Protein AF-A0A5U6KV16-F1 (afdb_monomer)

Secondary structure (DSSP, 8-state):
-HHHHHHHHHHHHHHHHHHHHHHHHHHHHT----TTS-SHHHHHHHHHHHHHHHHHHHHHHHHHHHHHHHHHHHHHHHHHHHHHHHHHHHHHTTT--PPPGGGHHHHHHHHHHHHHHHHHHHHHHHHHHHHHHHHHHHHHTS------S-------TTHHHHHHHHHHHHHHHHHHHHHHHHHHHHHHHHHHHHHHHHHT---

Foldseek 3Di:
DVVVVVVVVVVVVVVVVVQVVVVVVCVVVVHDDDPPDDCPVVVVVVVVVVVVVVVVVVVVVVVVVVVVVVVVVVVVVVVVVVVQVVVQVVLVVVVHGDDDPVCNVVVVVVVVVVVVVVVVVVVVVVVVVVVCVVCVVVVVPDPPPPPPPDPPPPPCVCVVVVVVVVVVVVVVVVVVVVVVVVVVVVVVVVVVVVVVVVVVDPD

Sequence (203 aa):
LQRDESEAQSLLQEEQALTEEWQTLCATLGVQLQPQEDLAGWLTAAEEHEQQLDQLSQRHALQTQIAAHTEQVARFTAQIAQRQASLTADLAQYTLSLPAPEDEASWLNERADEAKIWQQRQTEFADLQTQIDRLAPLLETLPQTDTADSDDDVPLDNWRQAHDECVSLQSQLQTLQEQTTQEQQRAAEAIAHFDAALKNSPF

Solvent-accessible surface area (backbone atoms only — not comparable to full-atom values): 11615 Å² total; per-residue (Å²): 104,75,63,58,52,53,53,52,52,51,53,52,51,53,52,51,52,54,48,53,52,50,52,51,51,28,57,74,72,73,47,92,77,59,95,86,56,77,58,66,65,58,52,51,54,51,53,52,50,51,52,50,50,51,52,50,51,52,52,52,53,52,53,52,52,53,51,54,52,52,52,49,50,53,51,50,53,51,51,50,53,51,51,50,54,52,52,44,56,58,34,46,78,72,78,41,75,79,66,58,85,93,42,41,68,59,54,52,49,51,54,53,51,52,51,51,54,52,52,50,52,51,50,55,51,53,53,50,50,53,51,48,65,61,45,51,61,55,61,69,67,46,77,78,76,85,68,66,93,61,93,64,75,74,73,69,78,56,55,67,55,54,50,52,50,52,52,48,52,49,53,51,50,53,51,52,52,54,50,50,52,52,51,54,50,52,51,51,51,50,50,52,53,48,54,53,50,56,73,71,44,97,119

Radius of gyration: 56.53 Å; Cα contacts (8 Å, |Δi|>4): 15; chains: 1; bounding box: 125×85×130 Å

pLDDT: mean 88.16, std 12.98, range [42.09, 98.75]

Structure (mmCIF, N/CA/C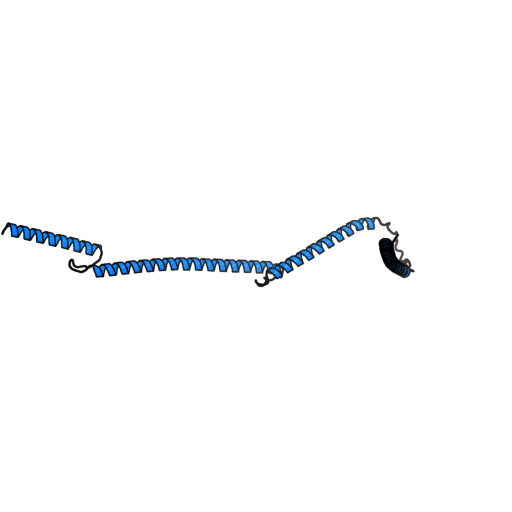/O backbone):
data_AF-A0A5U6KV16-F1
#
_entry.id   AF-A0A5U6KV16-F1
#
loop_
_atom_site.group_PDB
_atom_site.id
_atom_site.type_symbol
_atom_site.label_atom_id
_atom_site.label_alt_id
_atom_site.label_comp_id
_atom_site.label_asym_id
_atom_site.label_entity_id
_atom_site.label_seq_id
_atom_site.pdbx_PDB_ins_code
_atom_site.Cartn_x
_atom_site.Cartn_y
_atom_site.Cartn_z
_atom_site.occupancy
_atom_site.B_iso_or_equiv
_atom_site.auth_seq_id
_atom_site.auth_comp_id
_atom_site.auth_asym_id
_atom_site.auth_atom_id
_atom_site.pdbx_PDB_model_num
ATOM 1 N N . LEU A 1 1 ? -72.842 12.201 66.077 1.00 65.50 1 LEU A N 1
ATOM 2 C CA . LEU A 1 1 ? -72.480 10.870 66.612 1.00 65.50 1 LEU A CA 1
ATOM 3 C C . LEU A 1 1 ? -72.585 9.793 65.536 1.00 65.50 1 LEU A C 1
ATOM 5 O O . LEU A 1 1 ? -71.555 9.498 64.966 1.00 65.50 1 LEU A O 1
ATOM 9 N N . GLN A 1 2 ? -73.771 9.292 65.154 1.00 72.94 2 GLN A N 1
ATOM 10 C CA . GLN A 1 2 ? -73.867 8.251 64.101 1.00 72.94 2 GLN A CA 1
ATOM 11 C C . GLN A 1 2 ? -73.330 8.688 62.726 1.00 72.94 2 GLN A C 1
ATOM 13 O O . GLN A 1 2 ? -72.729 7.895 62.011 1.00 72.94 2 GLN A O 1
ATOM 18 N N . ARG A 1 3 ? -73.535 9.959 62.356 1.00 74.81 3 ARG A N 1
ATOM 19 C CA . ARG A 1 3 ? -73.007 10.522 61.107 1.00 74.81 3 ARG A CA 1
ATOM 20 C C . ARG A 1 3 ? -71.480 10.645 61.136 1.00 74.81 3 ARG A C 1
ATOM 22 O O . ARG A 1 3 ? -70.823 10.205 60.203 1.00 74.81 3 ARG A O 1
ATOM 29 N N . ASP A 1 4 ? -70.939 11.142 62.243 1.00 78.69 4 ASP A N 1
ATOM 30 C CA . ASP A 1 4 ? -69.491 11.268 62.444 1.00 78.69 4 ASP A CA 1
ATOM 31 C C . ASP A 1 4 ? -68.800 9.887 62.458 1.00 78.69 4 ASP A C 1
ATOM 33 O O . ASP A 1 4 ? -67.705 9.743 61.928 1.00 78.69 4 ASP A O 1
ATOM 37 N N . GLU A 1 5 ? -69.456 8.845 62.989 1.00 79.50 5 GLU A N 1
ATOM 38 C CA . GLU A 1 5 ? -68.974 7.454 62.913 1.00 79.50 5 GLU A CA 1
ATOM 39 C C . GLU A 1 5 ? -68.985 6.906 61.481 1.00 79.50 5 GLU A C 1
ATOM 41 O O . GLU A 1 5 ? -68.034 6.239 61.078 1.00 79.50 5 GLU A O 1
ATOM 46 N N . SER A 1 6 ? -70.028 7.196 60.696 1.00 80.12 6 SER A N 1
ATOM 47 C CA . SER A 1 6 ? -70.085 6.773 59.291 1.00 80.12 6 SER A CA 1
ATOM 48 C C . SER A 1 6 ? -69.053 7.489 58.415 1.00 80.12 6 SER A C 1
ATOM 50 O O . SER A 1 6 ? -68.451 6.867 57.545 1.00 80.12 6 SER A O 1
ATOM 52 N N . GLU A 1 7 ? -68.799 8.774 58.676 1.00 85.06 7 GLU A N 1
ATOM 53 C CA . GLU A 1 7 ? -67.777 9.556 57.974 1.00 85.06 7 GLU A CA 1
ATOM 54 C C . GLU A 1 7 ? -66.368 9.062 58.350 1.00 85.06 7 GLU A C 1
ATOM 56 O O . GLU A 1 7 ? -65.540 8.848 57.468 1.00 85.06 7 GLU A O 1
ATOM 61 N N . ALA A 1 8 ? -66.114 8.755 59.629 1.00 84.25 8 ALA A N 1
ATOM 62 C CA . ALA A 1 8 ? -64.850 8.163 60.072 1.00 84.25 8 ALA A CA 1
ATOM 63 C C . ALA A 1 8 ? -64.592 6.774 59.458 1.00 84.25 8 ALA A C 1
ATOM 65 O O . ALA A 1 8 ? -63.464 6.472 59.079 1.00 84.25 8 ALA A O 1
ATOM 66 N N . GLN A 1 9 ? -65.625 5.935 59.328 1.00 83.75 9 GLN A N 1
ATOM 67 C CA . GLN A 1 9 ? -65.508 4.628 58.670 1.00 83.75 9 GLN A CA 1
ATOM 68 C C . GLN A 1 9 ? -65.248 4.752 57.165 1.00 83.75 9 GLN A C 1
ATOM 70 O O . GLN A 1 9 ? -64.444 3.989 56.633 1.00 83.75 9 GLN A O 1
ATOM 75 N N . SER A 1 10 ? -65.887 5.715 56.495 1.00 88.00 10 SER A N 1
ATOM 76 C CA . SER A 1 10 ? -65.649 5.999 55.074 1.00 88.00 10 SER A CA 1
ATOM 77 C C . SER A 1 10 ? -64.202 6.424 54.823 1.00 88.00 10 SER A C 1
ATOM 79 O O . SER A 1 10 ? -63.552 5.885 53.933 1.00 88.00 10 SER A O 1
ATOM 81 N N . LEU A 1 11 ? -63.669 7.330 55.649 1.00 88.75 11 LEU A N 1
ATOM 82 C CA . LEU A 1 11 ? -62.282 7.795 55.539 1.00 88.75 11 LEU A CA 1
ATOM 83 C C . LEU A 1 11 ? -61.268 6.662 55.746 1.00 88.75 11 LEU A C 1
ATOM 85 O O . LEU A 1 11 ? -60.264 6.594 55.046 1.00 88.75 11 LEU A O 1
ATOM 89 N N . LEU A 1 12 ? -61.548 5.745 56.675 1.00 88.19 12 LEU A N 1
ATOM 90 C CA . LEU A 1 12 ? -60.677 4.602 56.959 1.00 88.19 12 LEU A CA 1
ATOM 91 C C . LEU A 1 12 ? -60.653 3.603 55.787 1.00 88.19 12 LEU A C 1
ATOM 93 O O . LEU A 1 12 ? -59.608 3.040 55.472 1.00 88.19 12 LEU A O 1
ATOM 97 N N . GLN A 1 13 ? -61.788 3.407 55.107 1.00 87.38 13 GLN A N 1
ATOM 98 C CA . GLN A 1 13 ? -61.861 2.579 53.897 1.00 87.38 13 GLN A CA 1
ATOM 99 C C . GLN A 1 13 ? -61.117 3.214 52.717 1.00 87.38 13 GLN A C 1
ATOM 101 O O . GLN A 1 13 ? -60.412 2.511 51.996 1.00 87.38 13 GLN A O 1
ATOM 106 N N . GLU A 1 14 ? -61.239 4.530 52.533 1.00 88.56 14 GLU A N 1
ATOM 107 C CA . GLU A 1 14 ? -60.496 5.259 51.500 1.00 88.56 14 GLU A CA 1
ATOM 108 C C . GLU A 1 14 ? -58.980 5.206 51.744 1.00 88.56 14 GLU A C 1
ATOM 110 O O . GLU A 1 14 ? -58.218 4.964 50.810 1.00 88.56 14 GLU A O 1
ATOM 115 N N . GLU A 1 15 ? -58.528 5.348 52.993 1.00 87.69 15 GLU A N 1
ATOM 116 C CA . GLU A 1 15 ? -57.109 5.222 53.351 1.00 87.69 15 GLU A CA 1
ATOM 117 C C . GLU A 1 15 ? -56.559 3.821 53.033 1.00 87.69 15 GLU A C 1
ATOM 119 O O . GLU A 1 15 ? -55.466 3.684 52.473 1.00 87.69 15 GLU A O 1
ATOM 124 N N . GLN A 1 16 ? -57.324 2.772 53.348 1.00 85.25 16 GLN A N 1
ATOM 125 C CA . GLN A 1 16 ? -56.947 1.391 53.038 1.00 85.25 16 GLN A CA 1
ATOM 126 C C . GLN A 1 16 ? -56.858 1.157 51.528 1.00 85.25 16 GLN A C 1
ATOM 128 O O . GLN A 1 16 ? -55.851 0.624 51.065 1.00 85.25 16 GLN A O 1
ATOM 133 N N . ALA A 1 17 ? -57.848 1.620 50.760 1.00 90.25 17 ALA A N 1
ATOM 134 C CA . ALA A 1 17 ? -57.849 1.499 49.304 1.00 90.25 17 ALA A CA 1
ATOM 135 C C . ALA A 1 17 ? -56.638 2.206 48.669 1.00 90.25 17 ALA A C 1
ATOM 137 O O . ALA A 1 17 ? -55.932 1.614 47.855 1.00 90.25 17 ALA A O 1
ATOM 138 N N . LEU A 1 18 ? -56.332 3.434 49.101 1.00 89.31 18 LEU A N 1
ATOM 139 C CA . LEU A 1 18 ? -55.166 4.183 48.616 1.00 89.31 18 LEU A CA 1
ATOM 140 C C . LEU A 1 18 ? -53.838 3.502 48.981 1.00 89.31 18 LEU A C 1
ATOM 142 O O . LEU A 1 18 ? -52.888 3.522 48.199 1.00 89.31 18 LEU A O 1
ATOM 146 N N . THR A 1 19 ? -53.766 2.870 50.154 1.00 86.31 19 THR A N 1
ATOM 147 C CA . THR A 1 19 ? -52.574 2.126 50.584 1.00 86.31 19 THR A CA 1
ATOM 148 C C . THR A 1 19 ? -52.376 0.855 49.753 1.00 86.31 19 THR A C 1
ATOM 150 O O . THR A 1 19 ? -51.247 0.543 49.371 1.00 86.31 19 THR A O 1
ATOM 153 N N . GLU A 1 20 ? -53.454 0.131 49.441 1.00 87.44 20 GLU A N 1
ATOM 154 C CA . GLU A 1 20 ? -53.423 -1.047 48.565 1.00 87.44 20 GLU A CA 1
ATOM 155 C C . GLU A 1 20 ? -53.015 -0.671 47.134 1.00 87.44 20 GLU A C 1
ATOM 157 O O . GLU A 1 20 ? -52.151 -1.325 46.542 1.00 87.44 20 GLU A O 1
ATOM 162 N N . GLU A 1 21 ? -53.561 0.420 46.592 1.00 89.00 21 GLU A N 1
ATOM 163 C CA . GLU A 1 21 ? -53.172 0.949 45.281 1.00 89.00 21 GLU A CA 1
ATOM 164 C C . GLU A 1 21 ? -51.683 1.316 45.244 1.00 89.00 21 GLU A C 1
ATOM 166 O O . GLU A 1 21 ? -50.971 0.902 44.325 1.00 89.00 21 GLU A O 1
ATOM 171 N N . TRP A 1 22 ? -51.178 2.005 46.274 1.00 87.62 22 TRP A N 1
ATOM 172 C CA . TRP A 1 22 ? -49.757 2.343 46.401 1.00 87.62 22 TRP A CA 1
ATOM 173 C C . TRP A 1 22 ? -48.861 1.101 46.460 1.00 87.62 22 TRP A C 1
ATOM 175 O O . TRP A 1 22 ? -47.884 1.007 45.717 1.00 87.62 22 TRP A O 1
ATOM 185 N N . GLN A 1 23 ? -49.209 0.109 47.287 1.00 86.94 23 GLN A N 1
ATOM 186 C CA . GLN A 1 23 ? -48.454 -1.146 47.379 1.00 86.94 23 GLN A CA 1
ATOM 187 C C . GLN A 1 23 ? -48.426 -1.898 46.048 1.00 86.94 23 GLN A C 1
ATOM 189 O O . GLN A 1 23 ? -47.391 -2.449 45.667 1.00 86.94 23 GLN A O 1
ATOM 194 N N . THR A 1 24 ? -49.542 -1.889 45.319 1.00 90.62 24 THR A N 1
ATOM 195 C CA . THR A 1 24 ? -49.630 -2.496 43.989 1.00 90.62 24 THR A CA 1
ATOM 196 C C . THR A 1 24 ? -48.687 -1.786 43.018 1.00 90.62 24 THR A C 1
ATOM 198 O O . THR A 1 24 ? -47.941 -2.437 42.288 1.00 90.62 24 THR A O 1
ATOM 201 N N . LEU A 1 25 ? -48.646 -0.453 43.056 1.00 87.56 25 LEU A N 1
ATOM 202 C CA . LEU A 1 25 ? -47.774 0.367 42.216 1.00 87.56 25 LEU A CA 1
ATOM 203 C C . LEU A 1 25 ? -46.287 0.126 42.536 1.00 87.56 25 LEU A C 1
ATOM 205 O O . LEU A 1 25 ? -45.500 -0.157 41.630 1.00 87.56 25 LEU A O 1
ATOM 209 N N . CYS A 1 26 ? -45.913 0.101 43.816 1.00 86.31 26 CYS A N 1
ATOM 210 C CA . CYS A 1 26 ? -44.572 -0.278 44.268 1.00 86.31 26 CYS A CA 1
ATOM 211 C C . CYS A 1 26 ? -44.176 -1.687 43.798 1.00 86.31 26 CYS A C 1
ATOM 213 O O . CYS A 1 26 ? -43.077 -1.875 43.275 1.00 86.31 26 CYS A O 1
ATOM 215 N N . ALA A 1 27 ? -45.086 -2.662 43.896 1.00 87.50 27 ALA A N 1
ATOM 216 C CA . ALA A 1 27 ? -44.847 -4.023 43.424 1.00 87.50 27 ALA A CA 1
ATOM 217 C C . ALA A 1 27 ? -44.640 -4.089 41.902 1.00 87.50 27 ALA A C 1
ATOM 219 O O . ALA A 1 27 ? -43.751 -4.805 41.444 1.00 87.50 27 ALA A O 1
ATOM 220 N N . THR A 1 28 ? -45.402 -3.319 41.113 1.00 89.88 28 THR A N 1
ATOM 221 C CA . THR A 1 28 ? -45.215 -3.261 39.649 1.00 89.88 28 THR A CA 1
ATOM 222 C C . THR A 1 28 ? -43.879 -2.648 39.243 1.00 89.88 28 THR A C 1
ATOM 224 O O . THR A 1 28 ? -43.276 -3.091 38.269 1.00 89.88 28 THR A O 1
ATOM 227 N N . LEU A 1 29 ? -43.393 -1.669 40.008 1.00 83.69 29 LEU A N 1
ATOM 228 C CA . LEU A 1 29 ? -42.092 -1.037 39.797 1.00 83.69 29 LEU A CA 1
ATOM 229 C C . LEU A 1 29 ? -40.935 -1.845 40.414 1.00 83.69 29 LEU A C 1
ATOM 231 O O . LEU A 1 29 ? -39.774 -1.520 40.181 1.00 83.69 29 LEU A O 1
ATOM 235 N N . GLY A 1 30 ? -41.230 -2.898 41.187 1.00 84.06 30 GLY A N 1
ATOM 236 C CA . GLY A 1 30 ? -40.230 -3.701 41.895 1.00 84.06 30 GLY A CA 1
ATOM 237 C C . GLY A 1 30 ? -39.536 -2.954 43.038 1.00 84.06 30 GLY A C 1
ATOM 238 O O . GLY A 1 30 ? -38.421 -3.311 43.415 1.00 84.06 30 GLY A O 1
ATOM 239 N N . VAL A 1 31 ? -40.173 -1.915 43.580 1.00 83.25 31 VAL A N 1
ATOM 240 C CA . VAL A 1 31 ? -39.613 -1.035 44.613 1.00 83.25 31 VAL A CA 1
ATOM 241 C C . VAL A 1 31 ? -40.301 -1.300 45.952 1.00 83.25 31 VAL A C 1
ATOM 243 O O . VAL A 1 31 ? -41.488 -1.611 45.999 1.00 83.25 31 VAL A O 1
ATOM 246 N N . GLN A 1 32 ? -39.568 -1.168 47.057 1.00 80.50 32 GLN A N 1
ATOM 247 C CA . GLN A 1 32 ? -40.128 -1.189 48.409 1.00 80.50 32 GLN A CA 1
ATOM 248 C C . GLN A 1 32 ? -40.047 0.224 48.991 1.00 80.50 32 GLN A C 1
ATOM 250 O O . GLN A 1 32 ? -38.979 0.634 49.432 1.00 80.50 32 GLN A O 1
ATOM 255 N N . LEU A 1 33 ? -41.158 0.964 48.934 1.00 81.00 33 LEU A N 1
ATOM 256 C CA . LEU A 1 33 ? -41.289 2.318 49.482 1.00 81.00 33 LEU A CA 1
ATOM 257 C C . LEU A 1 33 ? -42.526 2.396 50.375 1.00 81.00 33 LEU A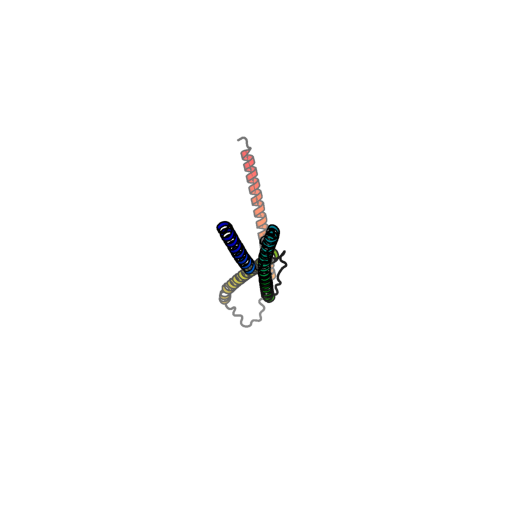 C 1
ATOM 259 O O . LEU A 1 33 ? -43.623 1.996 49.971 1.00 81.00 33 LEU A O 1
ATOM 263 N N . GLN A 1 34 ? -42.362 2.934 51.579 1.00 79.75 34 GLN A N 1
ATOM 264 C CA . GLN A 1 34 ? -43.496 3.266 52.435 1.00 79.75 34 GLN A CA 1
ATOM 265 C C . GLN A 1 34 ? -44.162 4.574 51.969 1.00 79.75 34 GLN A C 1
ATOM 267 O O . GLN A 1 34 ? -43.473 5.464 51.476 1.00 79.75 34 GLN A O 1
ATOM 272 N N . PRO A 1 35 ? -45.484 4.746 52.157 1.00 75.44 35 PRO A N 1
ATOM 273 C CA . PRO A 1 35 ? -46.200 5.957 51.737 1.00 75.44 35 PRO A CA 1
ATOM 274 C C . PRO A 1 35 ? -45.667 7.264 52.351 1.00 75.44 35 PRO A C 1
ATOM 276 O O . PRO A 1 35 ? -45.881 8.337 51.797 1.00 75.44 35 PRO A O 1
ATOM 279 N N . GLN A 1 36 ? -45.008 7.185 53.512 1.00 75.94 36 GLN A N 1
ATOM 280 C CA . GLN A 1 36 ? -44.434 8.328 54.229 1.00 75.94 36 GLN A CA 1
ATOM 281 C C . GLN A 1 36 ? -42.925 8.517 53.984 1.00 75.94 36 GLN A C 1
ATOM 283 O O . GLN A 1 36 ? -42.348 9.468 54.512 1.00 75.94 36 GLN A O 1
ATOM 288 N N . GLU A 1 37 ? -42.269 7.615 53.245 1.00 80.88 37 GLU A N 1
ATOM 289 C CA . GLU A 1 37 ? -40.835 7.715 52.954 1.00 80.88 37 GLU A CA 1
ATOM 290 C C . GLU A 1 37 ? -40.541 8.793 51.903 1.00 80.88 37 GLU A C 1
ATOM 292 O O . GLU A 1 37 ? -41.305 9.008 50.962 1.00 80.88 37 GLU A O 1
ATOM 297 N N . ASP A 1 38 ? -39.406 9.476 52.067 1.00 83.44 38 ASP A N 1
ATOM 298 C CA . ASP A 1 38 ? -38.937 10.467 51.102 1.00 83.44 38 ASP A CA 1
ATOM 299 C C . ASP A 1 38 ? -38.469 9.785 49.807 1.00 83.44 38 ASP A C 1
ATOM 301 O O . ASP A 1 38 ? -37.584 8.926 49.805 1.00 83.44 38 ASP A O 1
ATOM 305 N N . LEU A 1 39 ? -39.055 10.206 48.688 1.00 85.44 39 LEU A N 1
ATOM 306 C CA . LEU A 1 39 ? -38.781 9.684 47.352 1.00 85.44 39 LEU A CA 1
ATOM 307 C C . LEU A 1 39 ? -37.457 10.202 46.772 1.00 85.4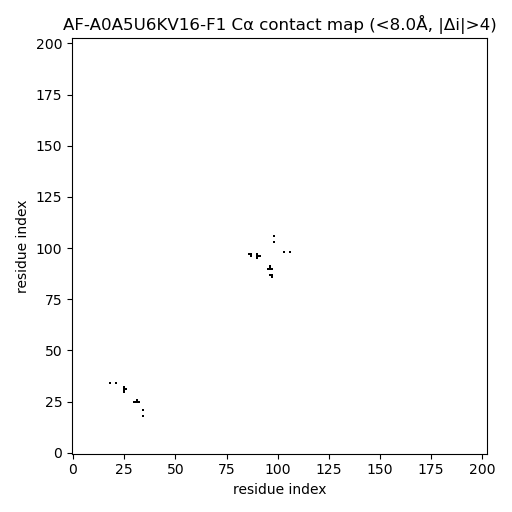4 39 LEU A C 1
ATOM 309 O O . LEU A 1 39 ? -36.956 9.619 45.809 1.00 85.44 39 LEU A O 1
ATOM 313 N N . ALA A 1 40 ? -36.875 11.271 47.331 1.00 89.25 40 ALA A N 1
ATOM 314 C CA . ALA A 1 40 ? -35.695 11.928 46.767 1.00 89.25 40 ALA A CA 1
ATOM 315 C C . ALA A 1 40 ? -34.493 10.978 46.617 1.00 89.25 40 ALA A C 1
ATOM 317 O O . ALA A 1 40 ? -33.812 10.990 45.589 1.00 89.25 40 ALA A O 1
ATOM 318 N N . GLY A 1 41 ? -34.258 10.110 47.607 1.00 87.62 41 GLY A N 1
ATOM 319 C CA . GLY A 1 41 ? -33.167 9.132 47.562 1.00 87.62 41 GLY A CA 1
ATOM 320 C C . GLY A 1 41 ? -33.364 8.064 46.483 1.00 87.62 41 GLY A C 1
ATOM 321 O O . GLY A 1 41 ? -32.415 7.713 45.783 1.00 87.62 41 GLY A O 1
ATOM 322 N N . TRP A 1 42 ? -34.600 7.590 46.304 1.00 87.62 42 TRP A N 1
ATOM 323 C CA . TRP A 1 42 ? -34.930 6.612 45.266 1.00 87.62 42 TRP A CA 1
ATOM 324 C C . TRP A 1 42 ? -34.818 7.212 43.861 1.00 87.62 42 TRP A C 1
ATOM 326 O O . TRP A 1 42 ? -34.229 6.588 42.982 1.00 87.62 42 TRP A O 1
ATOM 336 N N . LEU A 1 43 ? -35.312 8.440 43.666 1.00 89.75 43 LEU A N 1
ATOM 337 C CA . LEU A 1 43 ? -35.191 9.157 42.393 1.00 89.75 43 LEU A CA 1
ATOM 338 C C . LEU A 1 43 ? -33.726 9.391 42.016 1.00 89.75 43 LEU A C 1
ATOM 340 O O . LEU A 1 43 ? -33.337 9.090 40.894 1.00 89.75 43 LEU A O 1
ATOM 344 N N . THR A 1 44 ? -32.897 9.826 42.969 1.00 94.06 44 THR A N 1
ATOM 345 C CA . THR A 1 44 ? -31.460 10.030 42.725 1.00 94.06 44 THR A CA 1
ATOM 346 C C . THR A 1 44 ? -30.777 8.722 42.315 1.00 94.06 44 THR A C 1
ATOM 348 O O . THR A 1 44 ? -30.030 8.691 41.341 1.00 94.06 44 THR A O 1
ATOM 351 N N . ALA A 1 45 ? -31.073 7.611 43.000 1.00 90.00 45 ALA A N 1
ATOM 352 C CA . ALA A 1 45 ? -30.516 6.304 42.650 1.00 90.00 45 ALA A CA 1
ATOM 353 C C . ALA A 1 45 ? -30.993 5.801 41.273 1.00 90.00 45 ALA A C 1
ATOM 355 O O . ALA A 1 45 ? -30.227 5.164 40.547 1.00 90.00 45 ALA A O 1
ATOM 356 N N . ALA A 1 46 ? -32.244 6.085 40.899 1.00 90.00 46 ALA A N 1
ATOM 357 C CA . ALA A 1 46 ? -32.782 5.751 39.583 1.00 90.00 46 ALA A CA 1
ATOM 358 C C . ALA A 1 46 ? -32.105 6.565 38.466 1.00 90.00 46 ALA A C 1
ATOM 360 O O . ALA A 1 46 ? -31.694 5.986 37.460 1.00 90.00 46 ALA A O 1
ATOM 361 N N . GLU A 1 47 ? -31.919 7.872 38.670 1.00 95.50 47 GLU A N 1
ATOM 362 C CA . GLU A 1 47 ? -31.199 8.754 37.742 1.00 95.50 47 GLU A CA 1
ATOM 363 C C . GLU A 1 47 ? -29.733 8.325 37.574 1.00 95.50 47 GLU A C 1
ATOM 365 O O . GLU A 1 47 ? -29.229 8.245 36.453 1.00 95.50 47 GLU A O 1
ATOM 370 N N . GLU A 1 48 ? -29.041 7.994 38.668 1.00 96.62 48 GLU A N 1
ATOM 371 C CA . GLU A 1 48 ? -27.667 7.479 38.621 1.00 96.62 48 GLU A CA 1
ATOM 372 C C . GLU A 1 48 ? -27.577 6.162 37.840 1.00 96.62 48 GLU A C 1
ATOM 374 O O . GLU A 1 48 ? -26.644 5.963 37.057 1.00 96.62 48 GLU A O 1
ATOM 379 N N . HIS A 1 49 ? -28.544 5.262 38.022 1.00 95.06 49 HIS A N 1
ATOM 380 C CA . HIS A 1 49 ? -28.595 4.002 37.289 1.00 95.06 49 HIS A CA 1
ATOM 381 C C . HIS A 1 49 ? -28.828 4.218 35.786 1.00 95.06 49 HIS A C 1
ATOM 383 O O . HIS A 1 49 ? -28.152 3.592 34.968 1.00 95.06 49 HIS A O 1
ATOM 389 N N . GLU A 1 50 ? -29.727 5.127 35.400 1.00 96.75 50 GLU A N 1
ATOM 390 C CA . GLU A 1 50 ? -29.947 5.482 33.993 1.00 96.75 50 GLU A CA 1
ATOM 391 C C . GLU A 1 50 ? -28.674 6.068 33.362 1.00 96.75 50 GLU A C 1
ATOM 393 O O . GLU A 1 50 ? -28.232 5.605 32.308 1.00 96.75 50 GLU A O 1
ATOM 398 N N . GLN A 1 51 ? -27.988 6.974 34.067 1.00 98.00 51 GLN A N 1
ATOM 399 C CA . GLN A 1 51 ? -26.702 7.516 33.618 1.00 98.00 51 GLN A CA 1
ATOM 400 C C . GLN A 1 51 ? -25.634 6.427 33.436 1.00 98.00 51 GLN A C 1
ATOM 402 O O . GLN A 1 51 ? -24.845 6.479 32.488 1.00 98.00 51 GLN A O 1
ATOM 407 N N . GLN A 1 52 ? -25.587 5.425 34.319 1.00 98.00 52 GLN A N 1
ATOM 408 C CA . GLN A 1 52 ? -24.665 4.294 34.178 1.00 98.00 52 GLN A CA 1
ATOM 409 C C . GLN A 1 52 ? -24.988 3.444 32.944 1.00 98.00 52 GLN A C 1
ATOM 411 O O . GLN A 1 52 ? -24.070 3.041 32.222 1.00 98.00 52 GLN A O 1
ATOM 416 N N . LEU A 1 53 ? -26.269 3.185 32.669 1.00 98.31 53 LEU A N 1
ATOM 417 C CA . LEU A 1 53 ? -26.694 2.464 31.468 1.00 98.31 53 LEU A CA 1
ATOM 418 C C . LEU A 1 53 ? -26.330 3.230 30.193 1.00 98.31 53 LEU A C 1
ATOM 420 O O . LEU A 1 53 ? -25.801 2.632 29.250 1.00 98.31 53 LEU A O 1
ATOM 424 N N . ASP A 1 54 ? -26.518 4.547 30.186 1.00 98.38 54 ASP A N 1
ATOM 425 C CA . ASP A 1 54 ? -26.125 5.403 29.071 1.00 98.38 54 ASP A CA 1
ATOM 426 C C . ASP A 1 54 ? -24.617 5.351 28.827 1.00 98.38 54 ASP A C 1
ATOM 428 O O . ASP A 1 54 ? -24.174 5.144 27.696 1.00 98.38 54 ASP A O 1
ATOM 432 N N . GLN A 1 55 ? -23.805 5.450 29.881 1.00 98.38 55 GLN A N 1
ATOM 433 C CA . GLN A 1 55 ? -22.350 5.327 29.769 1.00 98.38 55 GLN A CA 1
ATOM 434 C C . GLN A 1 55 ? -21.928 3.945 29.253 1.00 98.38 55 GLN A C 1
ATOM 436 O O . GLN A 1 55 ? -21.030 3.833 28.411 1.00 98.38 55 GLN A O 1
ATOM 441 N N . LEU A 1 56 ? -22.579 2.875 29.720 1.00 98.62 56 LEU A N 1
ATOM 442 C CA . LEU A 1 56 ? -22.312 1.517 29.251 1.00 98.62 56 LEU A CA 1
ATOM 443 C C . LEU A 1 56 ? -22.682 1.338 27.777 1.00 98.62 56 LEU A C 1
ATOM 445 O O . LEU A 1 56 ? -21.910 0.715 27.042 1.00 98.62 56 LEU A O 1
ATOM 449 N N . SER A 1 57 ? -23.808 1.901 27.336 1.00 98.25 57 SER A N 1
ATOM 450 C CA . SER A 1 57 ? -24.236 1.843 25.937 1.00 98.25 57 SER A CA 1
ATOM 451 C C . SER A 1 57 ? -23.263 2.596 25.023 1.00 98.25 57 SER A C 1
ATOM 453 O O . SER A 1 57 ? -22.821 2.050 24.009 1.00 98.25 57 SER A O 1
ATOM 455 N N . GLN A 1 58 ? -22.815 3.788 25.433 1.00 98.56 58 GLN A N 1
ATOM 456 C CA . GLN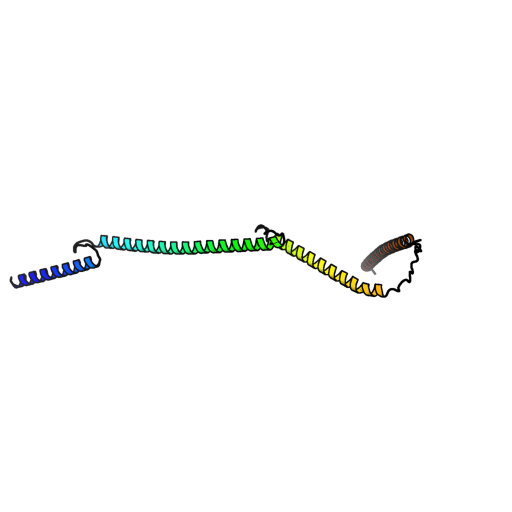 A 1 58 ? -21.802 4.571 24.722 1.00 98.56 58 GLN A CA 1
ATOM 457 C C . GLN A 1 58 ? -20.479 3.811 24.625 1.00 98.56 58 GLN A C 1
ATOM 459 O O . GLN A 1 58 ? -19.891 3.703 23.546 1.00 98.56 58 GLN A O 1
ATOM 464 N N . ARG A 1 59 ? -20.024 3.216 25.734 1.00 98.62 59 ARG A N 1
ATOM 465 C CA . ARG A 1 59 ? -18.812 2.389 25.748 1.00 98.62 59 ARG A CA 1
ATOM 466 C C . ARG A 1 59 ? -18.935 1.207 24.788 1.00 98.62 59 ARG A C 1
ATOM 468 O O . ARG A 1 59 ? -17.986 0.919 24.064 1.00 98.62 59 ARG A O 1
ATOM 475 N N . HIS A 1 60 ? -20.082 0.532 24.762 1.00 98.69 60 HIS A N 1
ATOM 476 C CA . HIS A 1 60 ? -20.312 -0.594 23.859 1.00 98.69 60 HIS A CA 1
ATOM 477 C C . HIS A 1 60 ? -20.310 -0.165 22.382 1.00 98.69 60 HIS A C 1
ATOM 479 O O . HIS A 1 60 ? -19.697 -0.830 21.540 1.00 98.69 60 HIS A O 1
ATOM 485 N N . ALA A 1 61 ? -20.917 0.982 22.068 1.00 98.56 61 ALA A N 1
ATOM 486 C CA . ALA A 1 61 ? -20.884 1.556 20.726 1.00 98.56 61 ALA A CA 1
ATOM 487 C C . ALA A 1 61 ? -19.444 1.866 20.279 1.00 98.56 61 ALA A C 1
ATOM 489 O O . ALA A 1 61 ? -19.040 1.480 19.181 1.00 98.56 61 ALA A O 1
ATOM 490 N N . LEU A 1 62 ? -18.639 2.483 21.152 1.00 98.75 62 LEU A N 1
ATOM 491 C CA . LEU A 1 62 ? -17.225 2.760 20.879 1.00 98.75 62 LEU A CA 1
ATOM 492 C C . LEU A 1 62 ? -16.406 1.478 20.698 1.00 98.75 62 LEU A C 1
ATOM 494 O O . LEU A 1 62 ? -15.599 1.392 19.777 1.00 98.75 62 LEU A O 1
ATOM 498 N N . GLN A 1 63 ? -16.630 0.457 21.527 1.00 98.75 63 GLN A N 1
ATOM 499 C CA . GLN A 1 63 ? -15.962 -0.841 21.382 1.00 98.75 63 GLN A CA 1
ATOM 500 C C . GLN A 1 63 ? -16.266 -1.495 20.032 1.00 98.75 63 GLN A C 1
ATOM 502 O O . GLN A 1 63 ? -15.364 -2.035 19.395 1.00 98.75 63 GLN A O 1
ATOM 507 N N . THR A 1 64 ? -17.513 -1.398 19.572 1.00 98.50 64 THR A N 1
ATOM 508 C CA . THR A 1 64 ? -17.923 -1.921 18.264 1.00 98.50 64 THR A CA 1
ATOM 509 C C . THR A 1 64 ? -17.225 -1.175 17.124 1.00 98.50 64 THR A C 1
ATOM 511 O O . THR A 1 64 ? -16.726 -1.805 16.193 1.00 98.50 64 THR A O 1
ATOM 514 N N . GLN A 1 65 ? -17.115 0.155 17.215 1.00 98.75 65 GLN A N 1
ATOM 515 C CA . GLN A 1 65 ? -16.380 0.954 16.227 1.00 98.75 65 GLN A CA 1
ATOM 516 C C . GLN A 1 65 ? -14.888 0.608 16.206 1.00 98.75 65 GLN A C 1
ATOM 518 O O . GLN A 1 65 ? -14.315 0.421 15.133 1.00 98.75 65 GLN A O 1
ATOM 523 N N . ILE A 1 66 ? -14.261 0.468 17.378 1.00 98.62 66 ILE A N 1
ATOM 524 C CA . ILE A 1 66 ? -12.854 0.062 17.488 1.00 98.62 66 ILE A CA 1
ATOM 525 C C . ILE A 1 66 ? -12.644 -1.309 16.839 1.00 98.62 66 ILE A C 1
ATOM 527 O O . ILE A 1 66 ? -11.700 -1.475 16.065 1.00 98.62 66 ILE A O 1
ATOM 531 N N . ALA A 1 67 ? -13.519 -2.281 17.111 1.00 98.69 67 ALA A N 1
ATOM 532 C CA . ALA A 1 67 ? -13.436 -3.608 16.508 1.00 98.69 67 ALA A CA 1
ATOM 533 C C . ALA A 1 67 ? -13.531 -3.542 14.974 1.00 98.69 67 ALA A C 1
ATOM 535 O O . ALA A 1 67 ? -12.671 -4.098 14.290 1.00 98.69 67 ALA A O 1
ATOM 536 N N . ALA A 1 68 ? -14.499 -2.790 14.438 1.00 98.69 68 ALA A N 1
ATOM 537 C CA . ALA A 1 68 ? -14.668 -2.617 12.996 1.00 98.69 68 ALA A CA 1
ATOM 538 C C . ALA A 1 68 ? -13.440 -1.962 12.337 1.00 98.69 68 ALA A C 1
ATOM 540 O O . ALA A 1 68 ? -12.950 -2.440 11.312 1.00 98.69 68 ALA A O 1
ATOM 541 N N . HIS A 1 69 ? -12.889 -0.903 12.938 1.00 98.69 69 HIS A N 1
ATOM 542 C CA . HIS A 1 69 ? -11.682 -0.256 12.420 1.00 98.69 69 HIS A CA 1
ATOM 543 C C . HIS A 1 69 ? -10.445 -1.152 12.512 1.00 98.69 69 HIS A C 1
ATOM 545 O O . HIS A 1 69 ? -9.625 -1.157 11.596 1.00 98.69 69 HIS A O 1
ATOM 551 N N . THR A 1 70 ? -10.318 -1.944 13.575 1.00 98.69 70 THR A N 1
ATOM 552 C CA . THR A 1 70 ? -9.203 -2.889 13.743 1.00 98.69 70 THR A CA 1
ATOM 553 C C . THR A 1 70 ? -9.236 -3.968 12.661 1.00 98.69 70 THR A C 1
ATOM 555 O O . THR A 1 70 ? -8.208 -4.270 12.053 1.00 98.69 70 THR A O 1
ATOM 558 N N . GLU A 1 71 ? -10.421 -4.507 12.363 1.00 98.69 71 GLU A N 1
ATOM 559 C CA . GLU A 1 71 ? -10.611 -5.455 11.264 1.00 98.69 71 GLU A CA 1
ATOM 560 C C . GLU A 1 71 ? -10.283 -4.815 9.907 1.00 98.69 71 GLU A C 1
ATOM 562 O O . GLU A 1 71 ? -9.589 -5.409 9.079 1.00 98.69 71 GLU A O 1
ATOM 567 N N . GLN A 1 72 ? -10.719 -3.572 9.689 1.00 98.75 72 GLN A N 1
ATOM 568 C CA . GLN A 1 72 ? -10.437 -2.839 8.459 1.00 98.75 72 GLN A CA 1
ATOM 569 C C . GLN A 1 72 ? -8.932 -2.609 8.251 1.00 98.75 72 GLN A C 1
ATOM 571 O O . GLN A 1 72 ? -8.428 -2.829 7.147 1.00 98.75 72 GLN A O 1
ATOM 576 N N . VAL A 1 73 ? -8.204 -2.215 9.301 1.00 98.69 73 VAL A N 1
ATOM 577 C CA . VAL A 1 73 ? -6.742 -2.061 9.258 1.00 98.69 73 VAL A CA 1
ATOM 578 C C . VAL A 1 73 ? -6.083 -3.396 8.930 1.00 98.69 73 VAL A C 1
ATOM 580 O O . VAL A 1 73 ? -5.298 -3.458 7.987 1.00 98.69 73 VAL A O 1
ATOM 583 N N . ALA A 1 74 ? -6.455 -4.476 9.624 1.00 98.56 74 ALA A N 1
ATOM 584 C CA . ALA A 1 74 ? -5.902 -5.805 9.368 1.00 98.56 74 ALA A CA 1
ATOM 585 C C . ALA A 1 74 ? -6.121 -6.246 7.911 1.00 98.56 74 ALA A C 1
ATOM 587 O O . ALA A 1 74 ? -5.200 -6.748 7.259 1.00 98.56 74 ALA A O 1
ATOM 588 N N . ARG A 1 75 ? -7.317 -5.993 7.365 1.00 98.69 75 ARG A N 1
ATOM 589 C CA . ARG A 1 75 ? -7.640 -6.281 5.965 1.00 98.69 75 ARG A CA 1
ATOM 590 C C . ARG A 1 75 ? -6.763 -5.485 5.000 1.00 98.69 75 ARG A C 1
ATOM 592 O O . ARG A 1 75 ? -6.238 -6.069 4.053 1.00 98.69 75 ARG A O 1
ATOM 599 N N . PHE A 1 76 ? -6.594 -4.181 5.211 1.00 98.56 76 PHE A N 1
ATOM 600 C CA . PHE A 1 76 ? -5.749 -3.364 4.338 1.00 98.56 76 PHE A CA 1
ATOM 601 C C . PHE A 1 76 ? -4.274 -3.749 4.435 1.00 98.56 76 PHE A C 1
ATOM 603 O O . PHE A 1 76 ? -3.616 -3.861 3.403 1.00 98.56 76 PHE A O 1
ATOM 610 N N . THR A 1 77 ? -3.765 -4.037 5.633 1.00 98.56 77 THR A N 1
ATOM 611 C CA . THR A 1 77 ? -2.394 -4.525 5.821 1.00 98.56 77 THR A CA 1
ATOM 612 C C . THR A 1 77 ? -2.161 -5.828 5.056 1.00 98.56 77 THR A C 1
ATOM 614 O O . THR A 1 77 ? -1.175 -5.937 4.329 1.00 98.56 77 THR A O 1
ATOM 617 N N . ALA A 1 78 ? -3.089 -6.787 5.141 1.00 98.44 78 ALA A N 1
ATOM 618 C CA . ALA A 1 78 ? -2.992 -8.040 4.393 1.00 98.44 78 ALA A CA 1
ATOM 619 C C . ALA A 1 78 ? -3.026 -7.815 2.871 1.00 98.44 78 ALA A C 1
ATOM 621 O O . ALA A 1 78 ? -2.246 -8.423 2.140 1.00 98.44 78 ALA A O 1
ATOM 622 N N . GLN A 1 79 ? -3.882 -6.908 2.385 1.00 98.62 79 GLN A N 1
ATOM 623 C CA . GLN A 1 79 ? -3.945 -6.562 0.961 1.00 98.62 79 GLN A CA 1
ATOM 624 C C . GLN A 1 79 ? -2.660 -5.896 0.457 1.00 98.62 79 GLN A C 1
ATOM 626 O O . GLN A 1 79 ? -2.207 -6.209 -0.643 1.00 98.62 79 GLN A O 1
ATOM 631 N N . ILE A 1 80 ? -2.065 -4.992 1.241 1.00 97.69 80 ILE A N 1
ATOM 632 C CA . ILE A 1 80 ? -0.788 -4.350 0.901 1.00 97.69 80 ILE A CA 1
ATOM 633 C C . ILE A 1 80 ? 0.320 -5.401 0.840 1.00 97.69 80 ILE A C 1
ATOM 635 O O . ILE A 1 80 ? 1.026 -5.466 -0.163 1.00 97.69 80 ILE A O 1
ATOM 639 N N . ALA A 1 81 ? 0.418 -6.267 1.851 1.00 97.38 81 ALA A N 1
ATOM 640 C CA . ALA A 1 81 ? 1.415 -7.333 1.884 1.00 97.38 81 ALA A CA 1
ATOM 641 C C . ALA A 1 81 ? 1.264 -8.296 0.695 1.00 97.38 81 ALA A C 1
ATOM 643 O O . ALA A 1 81 ? 2.252 -8.647 0.054 1.00 97.38 81 ALA A O 1
ATOM 644 N N . GLN A 1 82 ? 0.028 -8.674 0.347 1.00 98.19 82 GLN A N 1
ATOM 645 C CA . GLN A 1 82 ? -0.242 -9.517 -0.817 1.00 98.19 82 GLN A CA 1
ATOM 646 C C . GLN A 1 82 ? 0.206 -8.847 -2.121 1.00 98.19 82 GLN A C 1
ATOM 648 O O . GLN A 1 82 ? 0.856 -9.490 -2.941 1.00 98.19 82 GLN A O 1
ATOM 653 N N . ARG A 1 83 ? -0.122 -7.562 -2.314 1.00 97.31 83 ARG A N 1
ATOM 654 C CA . ARG A 1 83 ? 0.273 -6.805 -3.512 1.00 97.31 83 ARG A CA 1
ATOM 655 C C . ARG A 1 83 ? 1.784 -6.635 -3.613 1.00 97.31 83 ARG A C 1
ATOM 657 O O . ARG A 1 83 ? 2.338 -6.773 -4.696 1.00 97.31 83 ARG A O 1
ATOM 664 N N . GLN A 1 84 ? 2.450 -6.353 -2.498 1.00 95.38 84 GLN A N 1
ATOM 665 C CA . GLN A 1 84 ? 3.907 -6.267 -2.459 1.00 95.38 84 GLN A CA 1
ATOM 666 C C . GLN A 1 84 ? 4.533 -7.612 -2.823 1.00 95.38 84 GLN A C 1
ATOM 668 O O . GLN A 1 84 ? 5.385 -7.655 -3.700 1.00 95.38 84 GLN A O 1
ATOM 673 N N . ALA A 1 85 ? 4.047 -8.715 -2.247 1.00 96.31 85 ALA A N 1
ATOM 674 C CA . ALA A 1 85 ? 4.534 -10.051 -2.575 1.00 96.31 85 ALA A CA 1
ATOM 675 C C . ALA A 1 85 ? 4.339 -10.401 -4.060 1.00 96.31 85 ALA A C 1
ATOM 677 O O . ALA A 1 85 ? 5.260 -10.934 -4.676 1.00 96.31 85 ALA A O 1
ATOM 678 N N . SER A 1 86 ? 3.182 -10.071 -4.654 1.00 97.31 86 SER A N 1
ATOM 679 C CA . SER A 1 86 ? 2.965 -10.283 -6.091 1.00 97.31 86 SER A CA 1
ATOM 680 C C . SER A 1 86 ? 3.895 -9.424 -6.945 1.00 97.31 86 SER A C 1
ATOM 682 O O . SER A 1 86 ? 4.524 -9.948 -7.854 1.00 97.31 86 SER A O 1
ATOM 684 N N . LEU A 1 87 ? 4.058 -8.137 -6.615 1.00 95.75 87 LEU A N 1
ATOM 685 C CA . LEU A 1 87 ? 4.960 -7.244 -7.349 1.00 95.75 87 LEU A CA 1
ATOM 686 C C . LEU A 1 87 ? 6.414 -7.716 -7.264 1.00 95.75 87 LEU A C 1
ATOM 688 O O . LEU A 1 87 ? 7.118 -7.724 -8.268 1.00 95.75 87 LEU A O 1
ATOM 692 N N . THR A 1 88 ? 6.871 -8.145 -6.087 1.00 96.38 88 THR A N 1
ATOM 693 C CA . THR A 1 88 ? 8.217 -8.704 -5.921 1.00 96.38 88 THR A CA 1
ATOM 694 C C . THR A 1 88 ? 8.395 -9.984 -6.737 1.00 96.38 88 THR A C 1
ATOM 696 O O . THR A 1 88 ? 9.437 -10.156 -7.363 1.00 96.38 88 THR A O 1
ATOM 699 N N . ALA A 1 89 ? 7.391 -10.867 -6.766 1.00 96.38 89 ALA A N 1
ATOM 700 C CA . ALA A 1 89 ? 7.440 -12.086 -7.570 1.00 96.38 89 ALA A CA 1
ATOM 701 C C . ALA A 1 89 ? 7.487 -11.788 -9.078 1.00 96.38 89 ALA A C 1
ATOM 703 O O . ALA A 1 89 ? 8.255 -12.428 -9.794 1.00 96.38 89 ALA A O 1
ATOM 704 N N . ASP A 1 90 ? 6.718 -10.806 -9.549 1.00 96.94 90 ASP A N 1
ATOM 705 C CA . ASP A 1 90 ? 6.716 -10.384 -10.952 1.00 96.94 90 ASP A CA 1
ATOM 706 C C . ASP A 1 90 ? 8.057 -9.748 -11.346 1.00 96.94 90 ASP A C 1
ATOM 708 O O . ASP A 1 90 ? 8.646 -10.121 -12.358 1.00 96.94 90 ASP A O 1
ATOM 712 N N . LEU A 1 91 ? 8.601 -8.850 -10.517 1.00 95.25 91 LEU A N 1
ATOM 713 C CA . LEU A 1 91 ? 9.907 -8.224 -10.759 1.00 95.25 91 LEU A CA 1
ATOM 714 C C . LEU A 1 91 ? 11.056 -9.242 -10.756 1.00 95.25 91 LEU A C 1
ATOM 716 O O . LEU A 1 91 ? 11.971 -9.135 -11.577 1.00 95.25 91 LEU A O 1
ATOM 720 N N . ALA A 1 92 ? 10.987 -10.269 -9.905 1.00 95.38 92 ALA A N 1
ATOM 721 C CA . ALA A 1 92 ? 12.001 -11.318 -9.847 1.00 95.38 92 ALA A CA 1
ATOM 722 C C . ALA A 1 92 ? 12.129 -12.101 -11.168 1.00 95.38 92 ALA A C 1
ATOM 724 O O . ALA A 1 92 ? 13.227 -12.554 -11.494 1.00 95.38 92 ALA A O 1
ATOM 725 N N . GLN A 1 93 ? 11.057 -12.207 -11.968 1.00 96.06 93 GLN A N 1
ATOM 726 C CA . GLN A 1 93 ? 11.109 -12.818 -13.309 1.00 96.06 93 GLN A CA 1
ATOM 727 C C . GLN A 1 93 ? 12.047 -12.057 -14.256 1.00 96.06 93 GLN A C 1
ATOM 729 O O . GLN A 1 93 ? 12.624 -12.647 -15.166 1.00 96.06 93 GLN A O 1
ATOM 734 N N . TYR A 1 94 ? 12.235 -10.762 -14.007 1.00 92.69 94 TYR A N 1
ATOM 735 C CA . TYR A 1 94 ? 13.117 -9.878 -14.763 1.00 92.69 94 TYR A CA 1
ATOM 736 C C . TYR A 1 94 ? 14.444 -9.615 -14.043 1.00 92.69 94 TYR A C 1
ATOM 738 O O . TYR A 1 94 ? 15.173 -8.703 -14.424 1.00 92.69 94 TYR A O 1
ATOM 746 N N . THR A 1 95 ? 14.776 -10.389 -13.001 1.00 93.75 95 THR A N 1
ATOM 747 C CA . THR A 1 95 ? 15.948 -10.169 -12.129 1.00 93.75 95 THR A CA 1
ATOM 748 C C . THR A 1 95 ? 15.978 -8.782 -11.472 1.00 93.75 95 THR A C 1
ATOM 750 O O . THR A 1 95 ? 17.037 -8.284 -11.094 1.00 93.75 95 THR A O 1
ATOM 753 N N . LEU A 1 96 ? 14.805 -8.159 -11.329 1.00 92.25 96 LEU A N 1
ATOM 754 C CA . LEU A 1 96 ? 14.628 -6.865 -10.686 1.00 92.25 96 LEU A CA 1
ATOM 755 C C . LEU A 1 96 ? 14.164 -7.048 -9.240 1.00 92.25 96 LEU A C 1
ATOM 757 O O . LEU A 1 96 ? 13.454 -7.997 -8.902 1.00 92.25 96 LEU A O 1
ATOM 761 N N . SER A 1 97 ? 14.541 -6.090 -8.400 1.00 91.75 97 SER A N 1
ATOM 762 C CA . SER A 1 97 ? 14.147 -6.014 -6.994 1.00 91.75 97 SER A CA 1
ATOM 763 C C . SER A 1 97 ? 13.321 -4.758 -6.764 1.00 91.75 97 SER A C 1
ATOM 765 O O . SER A 1 97 ? 13.531 -3.747 -7.435 1.00 91.75 97 SER A O 1
ATOM 767 N N . LEU A 1 98 ? 12.400 -4.814 -5.802 1.00 90.12 98 LEU A N 1
ATOM 768 C CA . LEU A 1 98 ? 11.626 -3.640 -5.414 1.00 90.12 98 LEU A CA 1
ATOM 769 C C . LEU A 1 98 ? 12.559 -2.616 -4.730 1.00 90.12 98 LEU A C 1
ATOM 771 O O . LEU A 1 98 ? 13.284 -3.011 -3.810 1.00 90.12 98 LEU A O 1
ATOM 775 N N . PRO A 1 99 ? 12.574 -1.342 -5.161 1.00 93.19 99 PRO A N 1
ATOM 776 C CA . PRO A 1 99 ? 13.387 -0.307 -4.526 1.00 93.19 99 PRO A CA 1
ATOM 777 C C . PRO A 1 99 ? 12.845 0.068 -3.139 1.00 93.19 99 PRO A C 1
ATOM 779 O O . PRO A 1 99 ? 11.694 -0.223 -2.797 1.00 93.19 99 PRO A O 1
ATOM 782 N N . ALA A 1 100 ? 13.678 0.739 -2.340 1.00 90.25 100 ALA A N 1
ATOM 783 C CA . ALA A 1 100 ? 13.218 1.408 -1.128 1.00 90.25 100 ALA A CA 1
ATOM 784 C C . ALA A 1 100 ? 12.231 2.538 -1.497 1.00 90.25 100 ALA A C 1
ATOM 786 O O . ALA A 1 100 ? 12.369 3.132 -2.569 1.00 90.25 100 ALA A O 1
ATOM 787 N N . PRO A 1 101 ? 11.232 2.850 -0.651 1.00 86.50 101 PRO A N 1
ATOM 788 C CA . PRO A 1 101 ? 10.204 3.838 -0.984 1.00 86.50 101 PRO A CA 1
ATOM 789 C C . PRO A 1 101 ? 10.770 5.248 -1.218 1.00 86.50 101 PRO A C 1
ATOM 791 O O . PRO A 1 101 ? 10.222 6.005 -2.014 1.00 86.50 101 PRO A O 1
ATOM 794 N N . GLU A 1 102 ? 11.883 5.600 -0.575 1.00 93.19 102 GLU A N 1
ATOM 795 C CA . GLU A 1 102 ? 12.621 6.846 -0.811 1.00 93.19 102 GLU A CA 1
ATOM 796 C C . GLU A 1 102 ? 13.275 6.937 -2.203 1.00 93.19 102 GLU A C 1
ATOM 798 O O . GLU A 1 102 ? 13.451 8.042 -2.717 1.00 93.19 102 GLU A O 1
ATOM 803 N N . ASP A 1 103 ? 13.561 5.796 -2.835 1.00 93.81 103 ASP A N 1
ATOM 804 C CA . ASP A 1 103 ? 14.302 5.683 -4.098 1.00 93.81 103 ASP A CA 1
ATOM 805 C C . ASP A 1 103 ? 13.419 5.207 -5.269 1.00 93.81 103 ASP A C 1
ATOM 807 O O . ASP A 1 103 ? 13.904 4.918 -6.363 1.00 93.81 103 ASP A O 1
ATOM 811 N N . GLU A 1 104 ? 12.099 5.117 -5.084 1.00 92.81 104 GLU A N 1
ATOM 812 C CA . GLU A 1 104 ? 11.192 4.604 -6.119 1.00 92.81 104 GLU A CA 1
ATOM 813 C C . GLU A 1 104 ? 11.244 5.455 -7.398 1.00 92.81 104 GLU A C 1
ATOM 815 O O . GLU A 1 104 ? 11.293 4.930 -8.512 1.00 92.81 104 GLU A O 1
ATOM 820 N N . ALA A 1 105 ? 11.292 6.781 -7.248 1.00 94.12 105 ALA A N 1
ATOM 821 C CA . ALA A 1 105 ? 11.321 7.700 -8.380 1.00 94.12 105 ALA A CA 1
ATOM 822 C C . ALA A 1 105 ? 12.632 7.617 -9.178 1.00 94.12 105 ALA A C 1
ATOM 824 O O . ALA A 1 105 ? 12.600 7.662 -10.409 1.00 94.12 105 ALA A O 1
ATOM 825 N N . SER A 1 106 ? 13.782 7.495 -8.506 1.00 94.38 106 SER A N 1
ATOM 826 C CA . SER A 1 106 ? 15.074 7.324 -9.181 1.00 94.38 106 SER A CA 1
ATOM 827 C C . SER A 1 106 ? 15.130 5.975 -9.892 1.00 94.38 106 SER A C 1
ATOM 829 O O . SER A 1 106 ? 15.450 5.937 -11.078 1.00 94.38 106 SER A O 1
ATOM 831 N N . TRP A 1 107 ? 14.704 4.899 -9.227 1.00 95.31 107 TRP A N 1
ATOM 832 C CA . TRP A 1 107 ? 14.636 3.561 -9.814 1.00 95.31 107 TRP A CA 1
ATOM 833 C C . TRP A 1 107 ? 13.752 3.511 -11.072 1.00 95.31 107 TRP A C 1
ATOM 835 O O . TRP A 1 107 ? 14.161 2.970 -12.102 1.00 95.31 107 TRP A O 1
ATOM 845 N N . LEU A 1 108 ? 12.562 4.125 -11.034 1.00 95.06 108 LEU A N 1
ATOM 846 C CA . LEU A 1 108 ? 11.670 4.208 -12.196 1.00 95.06 108 LEU A CA 1
ATOM 847 C C . LEU A 1 108 ? 12.279 5.022 -13.342 1.00 95.06 108 LEU A C 1
ATOM 849 O O . LEU A 1 108 ? 12.149 4.629 -14.503 1.00 95.06 108 LEU A O 1
ATOM 853 N N . ASN A 1 109 ? 12.951 6.133 -13.033 1.00 95.50 109 ASN A N 1
ATOM 854 C CA . ASN A 1 109 ? 13.617 6.949 -14.046 1.00 95.50 109 ASN A CA 1
ATOM 855 C C . ASN A 1 109 ? 14.757 6.184 -14.727 1.00 95.50 109 ASN A C 1
ATOM 857 O O . ASN A 1 109 ? 14.836 6.196 -15.952 1.00 95.50 109 ASN A O 1
ATOM 861 N N . GLU A 1 110 ? 15.573 5.449 -13.968 1.00 94.62 110 GLU A N 1
ATOM 862 C CA . GLU A 1 110 ? 16.620 4.592 -14.534 1.00 94.62 110 GLU A CA 1
ATOM 863 C C . GLU A 1 110 ? 16.037 3.549 -15.493 1.00 94.62 110 GLU A C 1
ATOM 865 O O . GLU A 1 110 ? 16.544 3.376 -16.601 1.00 94.62 110 GLU A O 1
ATOM 870 N N . ARG A 1 111 ? 14.930 2.888 -15.119 1.00 93.94 111 ARG A N 1
ATOM 871 C CA . ARG A 1 111 ? 14.251 1.932 -16.012 1.00 93.94 111 ARG A CA 1
ATOM 872 C C . ARG A 1 111 ? 13.686 2.608 -17.263 1.00 93.94 111 ARG A C 1
ATOM 874 O O . ARG A 1 111 ? 13.752 2.040 -18.353 1.00 93.94 111 ARG A O 1
ATOM 881 N N . ALA A 1 112 ? 13.132 3.810 -17.126 1.00 95.38 112 ALA A N 1
ATOM 882 C CA . ALA A 1 112 ? 12.620 4.573 -18.259 1.00 95.38 112 ALA A CA 1
ATOM 883 C C . ALA A 1 112 ? 13.745 4.974 -19.227 1.00 95.38 112 ALA A C 1
ATOM 885 O O . ALA A 1 112 ? 13.559 4.920 -20.443 1.00 95.38 112 ALA A O 1
ATOM 886 N N . ASP A 1 113 ? 14.915 5.340 -18.709 1.00 95.75 113 ASP A N 1
ATOM 887 C CA . ASP A 1 113 ? 16.075 5.679 -19.529 1.00 95.75 113 ASP A CA 1
ATOM 888 C C . ASP A 1 113 ? 16.683 4.443 -20.203 1.00 95.75 113 ASP A C 1
ATOM 890 O O . ASP A 1 113 ? 16.975 4.485 -21.400 1.00 95.75 113 ASP A O 1
ATOM 894 N N . GLU A 1 114 ? 16.771 3.307 -19.506 1.00 95.12 114 GLU A N 1
ATOM 895 C CA . GLU A 1 114 ? 17.142 2.024 -20.118 1.00 95.12 114 GLU A CA 1
ATOM 896 C C . GLU A 1 114 ? 16.208 1.658 -21.281 1.00 95.12 114 GLU A C 1
ATOM 898 O O . GLU A 1 114 ? 16.678 1.272 -22.354 1.00 95.12 114 GLU A O 1
ATOM 903 N N . ALA A 1 115 ? 14.892 1.822 -21.110 1.00 94.44 115 ALA A N 1
ATOM 904 C CA . ALA A 1 115 ? 13.913 1.545 -22.160 1.00 94.44 115 ALA A CA 1
ATOM 905 C C . ALA A 1 115 ? 14.116 2.435 -23.399 1.00 94.44 115 ALA A C 1
ATOM 907 O O . ALA A 1 115 ? 14.049 1.941 -24.526 1.00 94.44 115 ALA A O 1
ATOM 908 N N . LYS A 1 116 ? 14.433 3.725 -23.209 1.00 96.88 116 LYS A N 1
ATOM 909 C CA . LYS A 1 116 ? 14.766 4.636 -24.320 1.00 96.88 116 LYS A CA 1
ATOM 910 C C . LYS A 1 116 ? 16.018 4.182 -25.066 1.00 96.88 116 LYS A C 1
ATOM 912 O O . LYS A 1 116 ? 16.022 4.180 -26.295 1.00 96.88 116 LYS A O 1
ATOM 917 N N . ILE A 1 117 ? 17.064 3.768 -24.345 1.00 96.44 117 ILE A N 1
ATOM 918 C CA . ILE A 1 117 ? 18.307 3.272 -24.957 1.00 96.44 117 ILE A CA 1
ATOM 919 C C . ILE A 1 117 ? 18.027 2.017 -25.790 1.00 96.44 117 ILE A C 1
ATOM 921 O O . ILE A 1 117 ? 18.490 1.913 -26.927 1.00 96.44 117 ILE A O 1
ATOM 925 N N . TRP A 1 118 ? 17.250 1.072 -25.257 1.00 96.50 118 TRP A N 1
ATOM 926 C CA . TRP A 1 118 ? 16.853 -0.128 -25.995 1.00 96.50 118 TRP A CA 1
ATOM 927 C C . TRP A 1 118 ? 16.046 0.201 -27.251 1.00 96.50 118 TRP A C 1
ATOM 929 O O . TRP A 1 118 ? 16.324 -0.358 -28.312 1.00 96.50 118 TRP A O 1
ATOM 939 N N . GLN A 1 119 ? 15.108 1.144 -27.160 1.00 97.75 119 GLN A N 1
ATOM 940 C CA . GLN A 1 119 ? 14.325 1.602 -28.305 1.00 97.75 119 GLN A CA 1
ATOM 941 C C . GLN A 1 119 ? 15.206 2.239 -29.389 1.00 97.75 119 GLN A C 1
ATOM 943 O O . GLN A 1 119 ? 15.031 1.958 -30.577 1.00 97.75 119 GLN A O 1
ATOM 948 N N . GLN A 1 120 ? 16.173 3.070 -28.996 1.00 97.38 120 GLN A N 1
ATOM 949 C CA . GLN A 1 120 ? 17.113 3.671 -29.937 1.00 97.38 120 GLN A CA 1
ATOM 950 C C . GLN A 1 120 ? 17.930 2.593 -30.659 1.00 97.38 120 GLN A C 1
ATOM 952 O O . GLN A 1 120 ? 17.953 2.566 -31.887 1.00 97.38 120 GLN A O 1
ATOM 957 N N . ARG A 1 121 ? 18.517 1.648 -29.915 1.00 97.50 121 ARG A N 1
ATOM 958 C CA . ARG A 1 121 ? 19.292 0.538 -30.497 1.00 97.50 121 ARG A CA 1
ATOM 959 C C . ARG A 1 121 ? 18.463 -0.326 -31.440 1.00 97.50 121 ARG A C 1
ATOM 961 O O . ARG A 1 121 ? 18.959 -0.761 -32.473 1.00 97.50 121 ARG A O 1
ATOM 968 N N . GLN A 1 122 ? 17.204 -0.581 -31.096 1.00 97.38 122 GLN A N 1
ATOM 969 C CA . GLN A 1 122 ? 16.295 -1.329 -31.961 1.00 97.38 122 GLN A CA 1
ATOM 970 C C . GLN A 1 122 ? 16.034 -0.591 -33.279 1.00 97.38 122 GLN A C 1
ATOM 972 O O . GLN A 1 122 ? 15.977 -1.224 -34.331 1.00 97.38 122 GLN A O 1
ATOM 977 N N . THR A 1 123 ? 15.903 0.735 -33.224 1.00 97.38 123 THR A N 1
ATOM 978 C CA . THR A 1 123 ? 15.726 1.575 -34.415 1.00 97.38 123 THR A CA 1
ATOM 979 C C . THR A 1 123 ? 16.976 1.531 -35.293 1.00 97.38 123 THR A C 1
ATOM 981 O O . THR A 1 123 ? 16.877 1.224 -36.476 1.00 97.38 123 THR A O 1
ATOM 984 N N . GLU A 1 124 ? 18.158 1.719 -34.700 1.00 97.50 124 GLU A N 1
ATOM 985 C CA . GLU A 1 124 ? 19.445 1.627 -35.404 1.00 97.50 124 GLU A CA 1
ATOM 986 C C . GLU A 1 124 ? 19.636 0.254 -36.068 1.00 97.50 124 GLU A C 1
ATOM 988 O O . GLU A 1 124 ? 20.074 0.161 -37.214 1.00 97.50 124 GLU A O 1
ATOM 993 N N . PHE A 1 125 ? 19.263 -0.826 -35.376 1.00 97.81 125 PHE A N 1
ATOM 994 C CA . PHE A 1 125 ? 19.316 -2.175 -35.933 1.00 97.81 125 PHE A CA 1
ATOM 995 C C . PHE A 1 125 ? 18.362 -2.352 -37.124 1.00 97.81 125 PHE A C 1
ATOM 997 O O . PHE A 1 125 ? 18.748 -2.928 -38.141 1.00 97.81 125 PHE A O 1
ATOM 1004 N N . ALA A 1 126 ? 17.132 -1.841 -37.029 1.00 97.69 126 ALA A N 1
ATOM 1005 C CA . ALA A 1 126 ? 16.166 -1.890 -38.126 1.00 97.69 126 ALA A CA 1
ATOM 1006 C C . ALA A 1 126 ? 16.635 -1.080 -39.351 1.00 97.69 126 ALA A C 1
ATOM 1008 O O . ALA A 1 126 ? 16.477 -1.529 -40.491 1.00 97.69 126 ALA A O 1
ATOM 1009 N N . ASP A 1 127 ? 17.265 0.074 -39.124 1.00 97.56 127 ASP A N 1
ATOM 1010 C CA . ASP A 1 127 ? 17.847 0.900 -40.184 1.00 97.56 127 ASP A CA 1
ATOM 1011 C C . ASP A 1 127 ? 19.002 0.175 -40.888 1.00 97.56 127 ASP A C 1
ATOM 1013 O O . ASP A 1 127 ? 19.053 0.138 -42.120 1.00 97.56 127 ASP A O 1
ATOM 1017 N N . LEU A 1 128 ? 19.900 -0.462 -40.126 1.00 97.31 128 LEU A N 1
ATOM 1018 C CA . LEU A 1 128 ? 20.985 -1.275 -40.682 1.00 97.31 128 LEU A CA 1
ATOM 1019 C C . LEU A 1 128 ? 20.454 -2.457 -41.496 1.00 97.31 128 LEU A C 1
ATOM 1021 O O . LEU A 1 128 ? 20.941 -2.698 -42.600 1.00 97.31 128 LEU A O 1
ATOM 1025 N N . GLN A 1 129 ? 19.431 -3.160 -41.003 1.00 96.75 129 GLN A N 1
ATOM 1026 C CA . GLN A 1 129 ? 18.811 -4.258 -41.746 1.00 96.75 129 GLN A CA 1
ATOM 1027 C C . GLN A 1 129 ? 18.228 -3.768 -43.077 1.00 96.75 129 GLN A C 1
ATOM 1029 O O . GLN A 1 129 ? 18.454 -4.379 -44.117 1.00 96.75 129 GLN A O 1
ATOM 1034 N N . THR A 1 130 ? 17.567 -2.608 -43.070 1.00 96.38 130 THR A N 1
ATOM 1035 C CA . THR A 1 130 ? 17.034 -1.984 -44.290 1.00 96.38 130 THR A CA 1
ATOM 1036 C C . THR A 1 130 ? 18.147 -1.648 -45.290 1.00 96.38 130 THR A C 1
ATOM 1038 O O . THR A 1 130 ? 17.975 -1.809 -46.500 1.00 96.38 130 THR A O 1
ATOM 1041 N N . GLN A 1 131 ? 19.310 -1.192 -44.811 1.00 95.44 131 GLN A N 1
ATOM 1042 C CA . GLN A 1 131 ? 20.473 -0.951 -45.669 1.00 95.44 131 GLN A CA 1
ATOM 1043 C C . GLN A 1 131 ? 21.032 -2.250 -46.256 1.00 95.44 131 GLN A C 1
ATOM 1045 O O . GLN A 1 131 ? 21.336 -2.280 -47.448 1.00 95.44 131 GLN A O 1
ATOM 1050 N N . ILE A 1 132 ? 21.129 -3.318 -45.459 1.00 95.06 132 ILE A N 1
ATOM 1051 C CA . ILE A 1 132 ? 21.558 -4.643 -45.929 1.00 95.06 132 ILE A CA 1
ATOM 1052 C C . ILE A 1 132 ? 20.620 -5.140 -47.028 1.00 95.06 132 ILE A C 1
ATOM 1054 O O . ILE A 1 132 ? 21.090 -5.478 -48.112 1.00 95.06 132 ILE A O 1
ATOM 1058 N N . ASP A 1 133 ? 19.309 -5.103 -46.798 1.00 94.81 133 ASP A N 1
ATOM 1059 C CA . ASP A 1 133 ? 18.309 -5.573 -47.762 1.00 94.81 133 ASP A CA 1
ATOM 1060 C C . ASP A 1 133 ? 18.332 -4.748 -49.061 1.00 94.81 133 ASP A C 1
ATOM 1062 O O . ASP A 1 133 ? 18.073 -5.269 -50.145 1.00 94.81 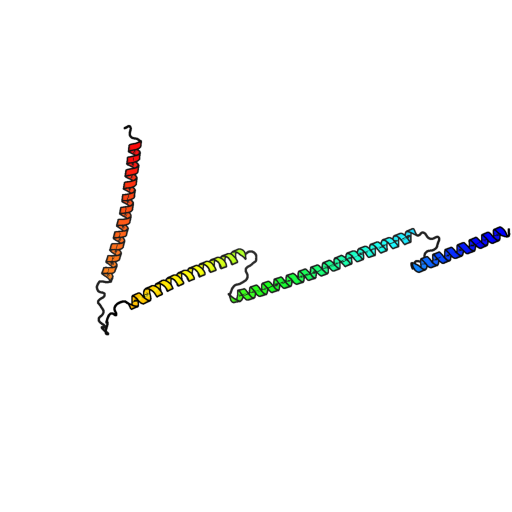133 ASP A O 1
ATOM 1066 N N . ARG A 1 134 ? 18.696 -3.460 -48.981 1.00 93.50 134 ARG A N 1
ATOM 1067 C CA . ARG A 1 134 ? 18.905 -2.599 -50.155 1.00 93.50 134 ARG A CA 1
ATOM 1068 C C . ARG A 1 134 ? 20.182 -2.949 -50.924 1.00 93.50 134 ARG A C 1
ATOM 1070 O O . ARG A 1 134 ? 20.194 -2.837 -52.150 1.00 93.50 134 ARG A O 1
ATOM 1077 N N . LEU A 1 135 ? 21.261 -3.299 -50.226 1.00 93.06 135 LEU A N 1
ATOM 1078 C CA . LEU A 1 135 ? 22.562 -3.603 -50.829 1.00 93.06 135 LEU A CA 1
ATOM 1079 C C . LEU A 1 135 ? 22.641 -5.040 -51.366 1.00 93.06 135 LEU A C 1
ATOM 1081 O O . LEU A 1 135 ? 23.305 -5.256 -52.376 1.00 93.06 135 LEU A O 1
ATOM 1085 N N . ALA A 1 136 ? 21.942 -5.996 -50.751 1.00 91.94 136 ALA A N 1
ATOM 1086 C CA . ALA A 1 136 ? 21.915 -7.404 -51.151 1.00 91.94 136 ALA A CA 1
ATOM 1087 C C . ALA A 1 136 ? 21.640 -7.624 -52.657 1.00 91.94 136 ALA A C 1
ATOM 1089 O O . ALA A 1 136 ? 22.480 -8.240 -53.314 1.00 91.94 136 ALA A O 1
ATOM 1090 N N . PRO A 1 137 ? 20.570 -7.068 -53.265 1.00 90.00 137 PRO A N 1
ATOM 1091 C CA . PRO A 1 137 ? 20.331 -7.246 -54.696 1.00 90.00 137 PRO A CA 1
ATOM 1092 C C . PRO A 1 137 ? 21.373 -6.529 -55.567 1.00 90.00 137 PRO A C 1
ATOM 1094 O O . PRO A 1 137 ? 21.665 -6.985 -56.666 1.00 90.00 137 PRO A O 1
ATOM 1097 N N . LEU A 1 138 ? 21.969 -5.422 -55.101 1.00 87.31 138 LEU A N 1
ATOM 1098 C CA . LEU A 1 138 ? 23.029 -4.738 -55.853 1.00 87.31 138 LEU A CA 1
ATOM 1099 C C . LEU A 1 138 ? 24.283 -5.608 -55.952 1.00 87.31 138 LEU A C 1
ATOM 1101 O O . LEU A 1 138 ? 24.881 -5.678 -57.025 1.00 87.31 138 LEU A O 1
ATOM 1105 N N . LEU A 1 139 ? 24.637 -6.299 -54.865 1.00 83.31 139 LEU A N 1
ATOM 1106 C CA . LEU A 1 139 ? 25.731 -7.268 -54.848 1.00 83.31 139 LEU A CA 1
ATOM 1107 C C . LEU A 1 139 ? 25.459 -8.449 -55.791 1.00 83.31 139 LEU A C 1
ATOM 1109 O O . LEU A 1 139 ? 26.375 -8.883 -56.478 1.00 83.31 139 LEU A O 1
ATOM 1113 N N . GLU A 1 140 ? 24.213 -8.922 -55.892 1.00 83.88 140 GLU A N 1
ATOM 1114 C CA . GLU A 1 140 ? 23.828 -9.982 -56.841 1.00 83.88 140 GLU A CA 1
ATOM 1115 C C . GLU A 1 140 ? 23.886 -9.539 -58.312 1.00 83.88 140 GLU A C 1
ATOM 1117 O O . GLU A 1 140 ? 24.117 -10.361 -59.197 1.00 83.88 140 GLU A O 1
ATOM 1122 N N . THR A 1 141 ? 23.687 -8.246 -58.591 1.00 80.00 141 THR A N 1
ATOM 1123 C CA . THR A 1 141 ? 23.815 -7.685 -59.950 1.00 80.00 141 THR A CA 1
ATOM 1124 C C . THR A 1 141 ? 25.241 -7.310 -60.342 1.00 80.00 141 THR A C 1
ATOM 1126 O O . THR A 1 141 ? 25.464 -6.904 -61.488 1.00 80.00 141 THR A O 1
ATOM 1129 N N . LEU A 1 142 ? 26.210 -7.424 -59.426 1.00 74.44 142 LEU A N 1
ATOM 1130 C CA . LEU A 1 142 ? 27.611 -7.306 -59.808 1.00 74.44 142 LEU A CA 1
ATOM 1131 C C . LEU A 1 142 ? 27.927 -8.425 -60.811 1.00 74.44 142 LEU A C 1
ATOM 1133 O O . LEU A 1 142 ? 27.472 -9.556 -60.627 1.00 74.44 142 LEU A O 1
ATOM 1137 N N . PRO A 1 143 ? 28.663 -8.128 -61.897 1.00 70.56 143 PRO A N 1
ATOM 1138 C CA . PRO A 1 143 ? 29.049 -9.157 -62.847 1.00 70.56 143 PRO A CA 1
ATOM 1139 C C . PRO A 1 143 ? 29.743 -10.278 -62.077 1.00 70.56 143 PRO A C 1
ATOM 1141 O O . PRO A 1 143 ? 30.645 -10.004 -61.285 1.00 70.56 143 PRO A O 1
ATOM 1144 N N . GLN A 1 144 ? 29.311 -11.522 -62.299 1.00 54.03 144 GLN A N 1
ATOM 1145 C CA . GLN A 1 144 ? 30.057 -12.682 -61.834 1.00 54.03 144 GLN A CA 1
ATOM 1146 C C . GLN A 1 144 ? 31.463 -12.515 -62.399 1.00 54.03 144 GLN A C 1
ATOM 1148 O O . GLN A 1 144 ? 31.660 -12.562 -63.614 1.00 54.03 144 GLN A O 1
ATOM 1153 N N . THR A 1 145 ? 32.429 -12.219 -61.534 1.00 47.44 145 THR A N 1
ATOM 1154 C CA . THR A 1 145 ? 33.819 -12.414 -61.896 1.00 47.44 145 THR A CA 1
ATOM 1155 C C . THR A 1 145 ? 33.913 -13.896 -62.183 1.00 47.44 145 THR A C 1
ATOM 1157 O O . THR A 1 145 ? 33.748 -14.711 -61.279 1.00 47.44 145 THR A O 1
ATOM 1160 N N . ASP A 1 146 ? 34.079 -14.230 -63.456 1.00 43.31 146 ASP A N 1
ATOM 1161 C CA . ASP A 1 146 ? 34.368 -15.573 -63.933 1.00 43.31 146 ASP A CA 1
ATOM 1162 C C . ASP A 1 146 ? 35.787 -15.921 -63.447 1.00 43.31 146 ASP A C 1
ATOM 1164 O O . ASP A 1 146 ? 36.742 -16.009 -64.209 1.00 43.31 146 ASP A O 1
ATOM 1168 N N . THR A 1 147 ? 35.963 -16.008 -62.129 1.00 45.28 147 THR A N 1
ATOM 1169 C CA . THR A 1 147 ? 37.113 -16.628 -61.492 1.00 45.28 147 THR A CA 1
ATOM 1170 C C . THR A 1 147 ? 36.790 -18.108 -61.458 1.00 45.28 147 THR A C 1
ATOM 1172 O O . THR A 1 147 ? 36.439 -18.670 -60.421 1.00 45.28 147 THR A O 1
ATOM 1175 N N . ALA A 1 148 ? 36.866 -18.736 -62.633 1.00 42.19 148 ALA A N 1
ATOM 1176 C CA . ALA A 1 148 ? 37.325 -20.111 -62.679 1.00 42.19 148 ALA A CA 1
ATOM 1177 C C . ALA A 1 148 ? 38.590 -20.168 -61.823 1.00 42.19 148 ALA A C 1
ATOM 1179 O O . ALA A 1 148 ? 39.456 -19.337 -62.066 1.00 42.19 148 ALA A O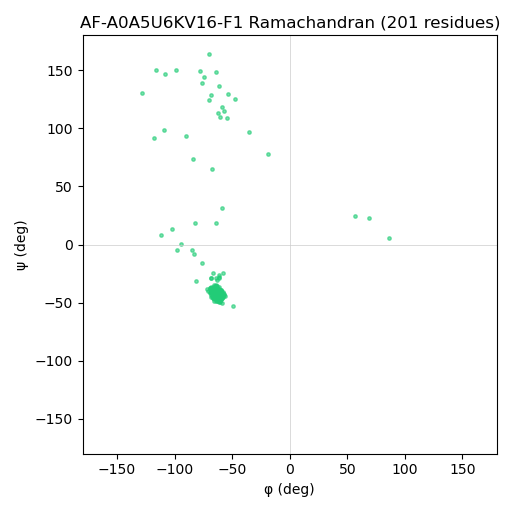 1
ATOM 1180 N N . ASP A 1 149 ? 38.634 -21.067 -60.835 1.00 46.66 149 ASP A N 1
ATOM 1181 C CA . ASP A 1 149 ? 39.767 -21.405 -59.960 1.00 46.66 149 ASP A CA 1
ATOM 1182 C C . ASP A 1 149 ? 41.139 -20.972 -60.510 1.00 46.66 149 ASP A C 1
ATOM 1184 O O . ASP A 1 149 ? 41.911 -21.768 -61.047 1.00 46.66 149 ASP A O 1
ATOM 1188 N N . SER A 1 150 ? 41.445 -19.687 -60.392 1.00 43.03 150 SER A N 1
ATOM 1189 C CA . SER A 1 150 ? 42.732 -19.115 -60.722 1.00 43.03 150 SER A CA 1
ATOM 1190 C C . SER A 1 150 ? 43.225 -18.552 -59.414 1.00 43.03 150 SER A C 1
ATOM 1192 O O . SER A 1 150 ? 42.940 -17.411 -59.055 1.00 43.03 150 SER A O 1
ATOM 1194 N N . ASP A 1 151 ? 43.961 -19.411 -58.720 1.00 44.12 151 ASP A N 1
ATOM 1195 C CA . ASP A 1 151 ? 44.910 -19.141 -57.639 1.00 44.12 151 ASP A CA 1
ATOM 1196 C C . ASP A 1 151 ? 46.044 -18.189 -58.112 1.00 44.12 151 ASP A C 1
ATOM 1198 O O . ASP A 1 151 ? 47.191 -18.295 -57.689 1.00 44.12 151 ASP A O 1
ATOM 1202 N N . ASP A 1 152 ? 45.741 -17.284 -59.047 1.00 42.09 152 ASP A N 1
ATOM 1203 C CA . ASP A 1 152 ? 46.562 -16.136 -59.384 1.00 42.09 152 ASP A CA 1
ATOM 1204 C C . ASP A 1 152 ? 46.087 -15.013 -58.472 1.00 42.09 152 ASP A C 1
ATOM 1206 O O . ASP A 1 152 ? 45.114 -14.3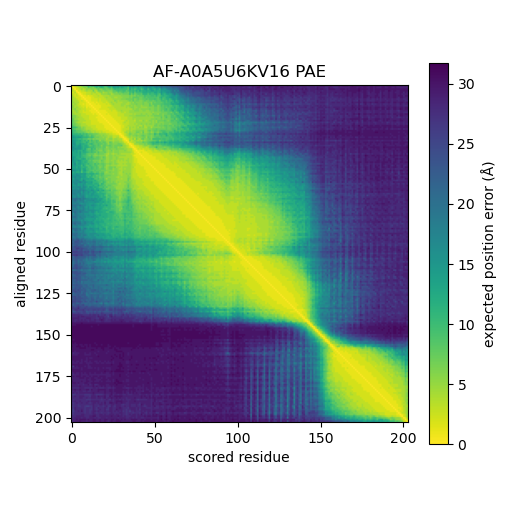02 -58.736 1.00 42.09 152 ASP A O 1
ATOM 1210 N N . ASP A 1 153 ? 46.795 -14.931 -57.352 1.00 51.59 153 ASP A N 1
ATOM 1211 C CA . ASP A 1 153 ? 46.962 -13.759 -56.510 1.00 51.59 153 ASP A CA 1
ATOM 1212 C C . ASP A 1 153 ? 47.004 -12.520 -57.424 1.00 51.59 153 ASP A C 1
ATOM 1214 O O . ASP A 1 153 ? 48.026 -12.217 -58.046 1.00 51.59 153 ASP A O 1
ATOM 1218 N N . VAL A 1 154 ? 45.865 -11.834 -57.599 1.00 54.47 154 VAL A N 1
ATOM 1219 C CA . VAL A 1 154 ? 45.858 -10.532 -58.269 1.00 54.47 154 VAL A CA 1
ATOM 1220 C C . VAL A 1 154 ? 46.815 -9.695 -57.441 1.00 54.47 154 VAL A C 1
ATOM 1222 O O . VAL A 1 154 ? 46.532 -9.494 -56.255 1.00 54.47 154 VAL A O 1
ATOM 1225 N N . PRO A 1 155 ? 47.956 -9.253 -57.996 1.00 58.75 155 PRO A N 1
ATOM 1226 C CA . PRO A 1 155 ? 48.980 -8.655 -57.177 1.00 58.75 155 PRO A CA 1
ATOM 1227 C C . PRO A 1 155 ? 48.360 -7.407 -56.569 1.00 58.75 155 PRO A C 1
ATOM 1229 O O . PRO A 1 155 ? 48.067 -6.432 -57.259 1.00 58.75 155 PRO A O 1
ATOM 1232 N N . LEU A 1 156 ? 48.188 -7.433 -55.250 1.00 59.94 156 LEU A N 1
ATOM 1233 C CA . LEU A 1 156 ? 47.901 -6.272 -54.414 1.00 59.94 156 LEU A CA 1
ATOM 1234 C C . LEU A 1 156 ? 49.076 -5.270 -54.447 1.00 59.94 156 LEU A C 1
ATOM 1236 O O . LEU A 1 156 ? 49.204 -4.414 -53.574 1.00 59.94 156 LEU A O 1
ATOM 1240 N N . ASP A 1 157 ? 49.956 -5.348 -55.442 1.00 61.38 157 ASP A N 1
ATOM 1241 C CA . ASP A 1 157 ? 51.003 -4.379 -55.659 1.00 61.38 157 ASP A CA 1
ATOM 1242 C C . ASP A 1 157 ? 50.337 -3.020 -55.860 1.00 61.38 157 ASP A C 1
ATOM 1244 O O . ASP A 1 157 ? 49.538 -2.798 -56.770 1.00 61.38 157 ASP A O 1
ATOM 1248 N N . ASN A 1 158 ? 50.674 -2.107 -54.950 1.00 61.31 158 ASN A N 1
ATOM 1249 C CA . ASN A 1 158 ? 50.225 -0.717 -54.885 1.00 61.31 158 ASN A CA 1
ATOM 1250 C C . ASN A 1 158 ? 48.896 -0.444 -54.152 1.00 61.31 158 ASN A C 1
ATOM 1252 O O . ASN A 1 158 ? 48.510 0.721 -54.088 1.00 61.31 158 ASN A O 1
ATOM 1256 N N . TRP A 1 159 ? 48.227 -1.412 -53.501 1.00 75.56 159 TRP A N 1
ATOM 1257 C CA . TRP A 1 159 ? 47.022 -1.100 -52.690 1.00 75.56 159 TRP A CA 1
ATOM 1258 C C . TRP A 1 159 ? 47.337 -0.128 -51.546 1.00 75.56 159 TRP A C 1
ATOM 1260 O O . TRP A 1 159 ? 46.601 0.820 -51.273 1.00 75.56 159 TRP A O 1
ATOM 1270 N N . ARG A 1 160 ? 48.488 -0.347 -50.903 1.00 76.12 160 ARG A N 1
ATOM 1271 C CA . ARG A 1 160 ? 48.987 0.497 -49.821 1.00 76.12 160 ARG A CA 1
ATOM 1272 C C . ARG A 1 160 ? 49.352 1.885 -50.334 1.00 76.12 160 ARG A C 1
ATOM 1274 O O . ARG A 1 160 ? 49.047 2.869 -49.678 1.00 76.12 160 ARG A O 1
ATOM 1281 N N . GLN A 1 161 ? 49.922 1.958 -51.535 1.00 79.00 161 GLN A N 1
ATOM 1282 C CA . GLN A 1 161 ? 50.233 3.225 -52.186 1.00 79.00 161 GLN A CA 1
ATOM 1283 C C . GLN A 1 161 ? 48.955 3.999 -52.538 1.00 79.00 161 GLN A C 1
ATOM 1285 O O . GLN A 1 161 ? 48.859 5.175 -52.211 1.00 79.00 161 GLN A O 1
ATOM 1290 N N . ALA A 1 162 ? 47.946 3.343 -53.116 1.00 80.12 162 ALA A N 1
ATOM 1291 C CA . ALA A 1 162 ? 46.661 3.969 -53.421 1.00 80.12 162 ALA A CA 1
ATOM 1292 C C . ALA A 1 162 ? 45.943 4.461 -52.150 1.00 80.12 162 ALA A C 1
ATOM 1294 O O . ALA A 1 162 ? 45.355 5.543 -52.141 1.00 80.12 162 ALA A O 1
ATOM 1295 N N . HIS A 1 163 ? 46.025 3.700 -51.054 1.00 85.75 163 HIS A N 1
ATOM 1296 C CA . HIS A 1 163 ? 45.519 4.120 -49.748 1.00 85.75 163 HIS A CA 1
ATOM 1297 C C . HIS A 1 163 ? 46.274 5.345 -49.208 1.00 85.75 163 HIS A C 1
ATOM 1299 O O . HIS A 1 163 ? 45.645 6.322 -48.804 1.00 85.75 163 HIS A O 1
ATOM 1305 N N . ASP A 1 164 ? 47.607 5.326 -49.235 1.00 86.31 164 ASP A N 1
ATOM 1306 C CA . ASP A 1 164 ? 48.438 6.436 -48.760 1.00 86.31 164 ASP A CA 1
ATOM 1307 C C . ASP A 1 164 ? 48.218 7.708 -49.602 1.00 86.31 164 ASP A C 1
ATOM 1309 O O . ASP A 1 164 ? 48.166 8.813 -49.057 1.00 86.31 164 ASP A O 1
ATOM 1313 N 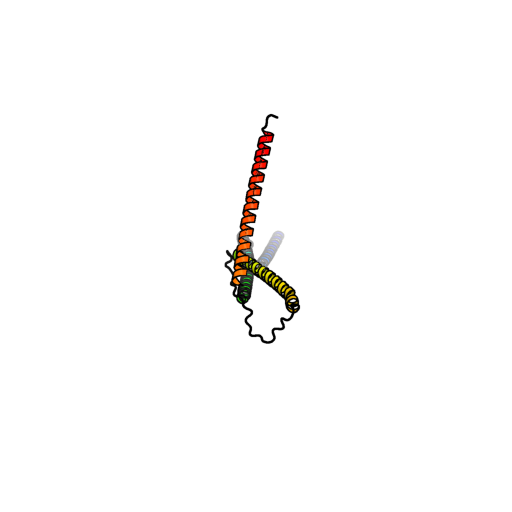N . GLU A 1 165 ? 47.993 7.568 -50.912 1.00 89.62 165 GLU A N 1
ATOM 1314 C CA . GLU A 1 165 ? 47.596 8.660 -51.807 1.00 89.62 165 GLU A CA 1
ATOM 1315 C C . GLU A 1 165 ? 46.209 9.216 -51.449 1.00 89.62 165 GLU A C 1
ATOM 1317 O O . GLU A 1 165 ? 46.046 10.433 -51.367 1.00 89.62 165 GLU A O 1
ATOM 1322 N N . CYS A 1 166 ? 45.224 8.361 -51.155 1.00 89.88 166 CYS A N 1
ATOM 1323 C CA . CYS A 1 166 ? 43.894 8.801 -50.718 1.00 89.88 166 CYS A CA 1
ATOM 1324 C C . CYS A 1 166 ? 43.948 9.559 -49.383 1.00 89.88 166 CYS A C 1
ATOM 1326 O O . CYS A 1 166 ? 43.334 10.620 -49.251 1.00 89.88 166 CYS A O 1
ATOM 1328 N N . VAL A 1 167 ? 44.716 9.059 -48.410 1.00 91.56 167 VAL A N 1
ATOM 1329 C CA . VAL A 1 167 ? 44.922 9.728 -47.115 1.00 91.56 167 VAL A CA 1
ATOM 1330 C C . VAL A 1 167 ? 45.663 11.057 -47.304 1.00 91.56 167 VAL A C 1
ATOM 1332 O O . VAL A 1 167 ? 45.285 12.071 -46.711 1.00 91.56 167 VAL A O 1
ATOM 1335 N N . SER A 1 168 ? 46.675 11.095 -48.178 1.00 93.00 168 SER A N 1
ATOM 1336 C CA . SER A 1 168 ? 47.378 12.333 -48.528 1.00 93.00 168 SER A CA 1
ATOM 1337 C C . SER A 1 168 ? 46.430 13.359 -49.149 1.00 93.00 168 SER A C 1
ATOM 1339 O O . SER A 1 168 ? 46.368 14.495 -48.679 1.00 93.00 168 SER A O 1
ATOM 1341 N N . LEU A 1 169 ? 45.624 12.965 -50.136 1.00 93.88 169 LEU A N 1
ATOM 1342 C CA . LEU A 1 169 ? 44.633 13.843 -50.759 1.00 93.88 169 LEU A CA 1
ATOM 1343 C C . LEU A 1 169 ? 43.607 14.361 -49.746 1.00 93.88 169 LEU A C 1
ATOM 1345 O O . LEU A 1 169 ? 43.264 15.542 -49.773 1.00 93.88 169 LEU A O 1
ATOM 1349 N N . GLN A 1 170 ? 43.160 13.522 -48.810 1.00 93.31 170 GLN A N 1
ATOM 1350 C CA . GLN A 1 170 ? 42.235 13.935 -47.757 1.00 93.31 170 GLN A CA 1
ATOM 1351 C C . GLN A 1 170 ? 42.845 15.013 -46.847 1.00 93.31 170 GLN A C 1
ATOM 1353 O O . GLN A 1 170 ? 42.207 16.035 -46.591 1.00 93.31 170 GLN A O 1
ATOM 1358 N N . SER A 1 171 ? 44.095 14.833 -46.409 1.00 91.81 171 SER A N 1
ATOM 1359 C CA . SER A 1 171 ? 44.804 15.839 -45.599 1.00 91.81 171 SER A CA 1
ATOM 1360 C C . SER A 1 171 ? 45.064 17.152 -46.353 1.00 91.81 171 SER A C 1
ATOM 1362 O O . SER A 1 171 ? 44.937 18.238 -45.780 1.00 91.81 171 SER A O 1
ATOM 1364 N N . GLN A 1 172 ? 45.360 17.074 -47.656 1.00 94.31 172 GLN A N 1
ATOM 1365 C CA . GLN A 1 172 ? 45.497 18.248 -48.522 1.00 94.31 172 GLN A CA 1
ATOM 1366 C C . GLN A 1 172 ? 44.171 19.007 -48.639 1.00 94.31 172 GLN A C 1
ATOM 1368 O O . GLN A 1 172 ? 44.149 20.228 -48.482 1.00 94.31 172 GLN A O 1
ATOM 1373 N N . LEU A 1 173 ? 43.059 18.299 -48.857 1.00 94.25 173 LEU A N 1
ATOM 1374 C CA . LEU A 1 173 ? 41.728 18.906 -48.914 1.00 94.25 173 LEU A CA 1
ATOM 1375 C C . LEU A 1 173 ? 41.352 19.586 -47.597 1.00 94.25 173 LEU A C 1
ATOM 1377 O O . LEU A 1 173 ? 40.851 20.709 -47.621 1.00 94.25 173 LEU A O 1
ATOM 1381 N N . GLN A 1 174 ? 41.634 18.949 -46.460 1.00 93.75 174 GLN A N 1
ATOM 1382 C CA . GLN A 1 174 ? 41.365 19.528 -45.145 1.00 93.75 174 GLN A CA 1
ATOM 1383 C C . GLN A 1 174 ? 42.158 20.825 -44.930 1.00 93.75 174 GLN A C 1
ATOM 1385 O O . GLN A 1 174 ? 41.596 21.842 -44.527 1.00 93.75 174 GLN A O 1
ATOM 1390 N N . THR A 1 175 ? 43.440 20.831 -45.302 1.00 95.38 175 THR A N 1
ATOM 1391 C CA . THR A 1 175 ? 44.289 22.028 -45.205 1.00 95.38 175 THR A CA 1
ATOM 1392 C C . THR A 1 175 ? 43.774 23.159 -46.105 1.00 95.38 175 THR A C 1
ATOM 1394 O O . THR A 1 175 ? 43.730 24.318 -45.693 1.00 95.38 175 THR A O 1
ATOM 1397 N N . LEU A 1 176 ? 43.340 22.842 -47.331 1.00 95.69 176 LEU A N 1
ATOM 1398 C CA . LEU A 1 176 ? 42.760 23.828 -48.251 1.00 95.69 176 LEU A CA 1
ATOM 1399 C C . LEU A 1 176 ? 41.442 24.414 -47.724 1.00 95.69 176 LEU A C 1
ATOM 1401 O O . LEU A 1 176 ? 41.186 25.607 -47.899 1.00 95.69 176 LEU A O 1
ATOM 1405 N N . GLN A 1 177 ? 40.613 23.606 -47.060 1.00 93.00 177 GLN A N 1
ATOM 1406 C CA . GLN A 1 177 ? 39.379 24.076 -46.426 1.00 93.00 177 GLN A CA 1
ATOM 1407 C C . GLN A 1 177 ? 39.666 25.045 -45.272 1.00 93.00 177 GLN A C 1
ATOM 1409 O O . GLN A 1 177 ? 39.039 26.105 -45.189 1.00 93.00 177 GLN A O 1
ATOM 1414 N N . GLU A 1 178 ? 40.648 24.735 -44.424 1.00 93.81 178 GLU A N 1
ATOM 1415 C CA . GLU A 1 178 ? 41.074 25.616 -43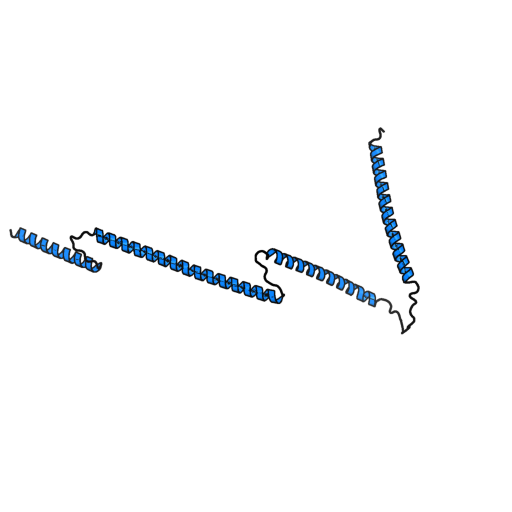.331 1.00 93.81 178 GLU A CA 1
ATOM 1416 C C . GLU A 1 178 ? 41.608 26.954 -43.860 1.00 93.81 178 GLU A C 1
ATOM 1418 O O . GLU A 1 178 ? 41.182 28.017 -43.404 1.00 93.81 178 GLU A O 1
ATOM 1423 N N . GLN A 1 179 ? 42.462 26.922 -44.889 1.00 94.81 179 GLN A N 1
ATOM 1424 C CA . GLN A 1 179 ? 42.982 28.134 -45.534 1.00 94.81 179 GLN A CA 1
ATOM 1425 C C . GLN A 1 179 ? 41.871 28.978 -46.160 1.00 94.81 179 GLN A C 1
ATOM 1427 O O . GLN A 1 179 ? 41.841 30.194 -45.982 1.00 94.81 179 GLN A O 1
ATOM 1432 N N . THR A 1 180 ? 40.928 28.339 -46.854 1.00 95.31 180 THR A N 1
ATOM 1433 C CA . THR A 1 180 ? 39.784 29.036 -47.456 1.00 95.31 180 THR A CA 1
ATOM 1434 C C . THR A 1 180 ? 38.957 29.747 -46.388 1.00 95.31 180 THR A C 1
ATOM 1436 O O . THR A 1 180 ? 38.575 30.901 -46.568 1.00 95.31 180 THR A O 1
ATOM 1439 N N . THR A 1 181 ? 38.728 29.087 -45.253 1.00 94.25 181 THR A N 1
ATOM 1440 C CA . THR A 1 181 ? 37.989 29.665 -44.123 1.00 94.25 181 THR A CA 1
ATOM 1441 C C . THR A 1 181 ? 38.734 30.867 -43.535 1.00 94.25 181 THR A C 1
ATOM 1443 O O . THR A 1 181 ? 38.135 31.914 -43.292 1.00 94.25 181 THR A O 1
ATOM 1446 N N . GLN A 1 182 ? 40.056 30.757 -43.368 1.00 95.31 182 GLN A N 1
ATOM 1447 C CA . GLN A 1 182 ? 40.885 31.840 -42.839 1.00 95.31 182 GLN A CA 1
ATOM 1448 C C . GLN A 1 182 ? 40.928 33.061 -43.773 1.00 95.31 182 GLN A C 1
ATOM 1450 O O . GLN A 1 182 ? 40.830 34.196 -43.306 1.00 95.31 182 GLN A O 1
ATOM 1455 N N . GLU A 1 183 ? 41.041 32.853 -45.085 1.00 93.50 183 GLU A N 1
ATOM 1456 C CA . GLU A 1 183 ? 41.039 33.945 -46.065 1.00 93.50 183 GLU A CA 1
ATOM 1457 C C . GLU A 1 183 ? 39.665 34.614 -46.183 1.00 93.50 183 GLU A C 1
ATOM 1459 O O . GLU A 1 183 ? 39.586 35.840 -46.264 1.00 93.50 183 GLU A O 1
ATOM 1464 N N . GLN A 1 184 ? 38.569 33.851 -46.099 1.00 94.31 184 GLN A N 1
ATOM 1465 C CA . GLN A 1 184 ? 37.223 34.428 -46.011 1.00 94.31 184 GLN A CA 1
ATOM 1466 C C . GLN A 1 184 ? 37.073 35.322 -44.777 1.00 94.31 184 GLN A C 1
ATOM 1468 O O . GLN A 1 184 ? 36.515 36.416 -44.875 1.00 94.31 184 GLN A O 1
ATOM 1473 N N . GLN A 1 185 ? 37.610 34.894 -43.632 1.00 93.75 185 GLN A N 1
ATOM 1474 C CA . GLN A 1 185 ? 37.582 35.691 -42.411 1.00 93.75 185 GLN A CA 1
ATOM 1475 C C . GLN A 1 185 ? 38.417 36.973 -42.548 1.00 93.75 185 GLN A C 1
ATOM 1477 O O . GLN A 1 185 ? 37.918 38.056 -42.249 1.00 93.75 185 GLN A O 1
ATOM 1482 N N . ARG A 1 186 ? 39.646 36.885 -43.077 1.00 94.44 186 ARG A N 1
ATOM 1483 C CA . ARG A 1 186 ? 40.491 38.064 -43.348 1.00 94.44 186 ARG A CA 1
ATOM 1484 C C . ARG A 1 186 ? 39.823 39.046 -44.304 1.00 94.44 186 ARG A C 1
ATOM 1486 O O . ARG A 1 186 ? 39.876 40.253 -44.077 1.00 94.44 186 ARG A O 1
ATOM 1493 N N . ALA A 1 187 ? 39.187 38.546 -45.362 1.00 94.31 187 ALA A N 1
ATOM 1494 C CA . ALA A 1 187 ? 38.453 39.377 -46.307 1.00 94.31 187 ALA A CA 1
ATOM 1495 C C . ALA A 1 187 ? 37.270 40.083 -45.628 1.00 94.31 187 ALA A C 1
ATOM 1497 O O . ALA A 1 187 ? 37.090 41.284 -45.818 1.00 94.31 187 ALA A O 1
ATOM 1498 N N . ALA A 1 188 ? 36.501 39.375 -44.794 1.00 93.69 188 ALA A N 1
ATOM 1499 C CA . ALA A 1 188 ? 35.400 39.962 -44.035 1.00 93.69 188 ALA A CA 1
ATOM 1500 C C . ALA A 1 188 ? 35.882 41.049 -43.058 1.00 93.69 188 ALA A C 1
ATOM 1502 O O . ALA A 1 188 ? 35.279 42.119 -42.982 1.00 93.69 188 ALA A O 1
ATOM 1503 N N . GLU A 1 189 ? 36.994 40.812 -42.358 1.00 93.31 189 GLU A N 1
ATOM 1504 C CA . GLU A 1 189 ? 37.621 41.791 -41.464 1.00 93.31 189 GLU A CA 1
ATOM 1505 C C . GLU A 1 189 ? 38.116 43.026 -42.231 1.00 93.31 189 GLU A C 1
ATOM 1507 O O . GLU A 1 189 ? 37.858 44.153 -41.808 1.00 93.31 189 GLU A O 1
ATOM 1512 N N . ALA A 1 190 ? 38.761 42.841 -43.387 1.00 92.25 190 ALA A N 1
ATOM 1513 C CA . ALA A 1 190 ? 39.216 43.940 -44.238 1.00 92.25 190 ALA A CA 1
ATOM 1514 C C . ALA A 1 190 ? 38.047 44.776 -44.786 1.00 92.25 190 ALA A C 1
ATOM 1516 O O . ALA A 1 190 ? 38.125 46.005 -44.778 1.00 92.25 190 ALA A O 1
ATOM 1517 N N . ILE A 1 191 ? 36.950 44.132 -45.207 1.00 91.94 191 ILE A N 1
ATOM 1518 C CA . ILE A 1 191 ? 35.716 44.810 -45.637 1.00 91.94 191 ILE A CA 1
ATOM 1519 C C . ILE A 1 191 ? 35.122 45.604 -44.473 1.00 91.94 191 ILE A C 1
ATOM 1521 O O . ILE A 1 191 ? 34.857 46.793 -44.624 1.00 91.94 191 ILE A O 1
ATOM 1525 N N . ALA A 1 192 ? 34.982 44.995 -43.293 1.00 91.81 192 ALA A N 1
ATOM 1526 C CA . ALA A 1 192 ? 34.452 45.679 -42.116 1.00 91.81 192 ALA A CA 1
ATOM 1527 C C . ALA A 1 192 ? 35.316 46.888 -41.717 1.00 91.81 192 ALA A C 1
ATOM 1529 O O . ALA A 1 192 ? 34.790 47.947 -41.368 1.00 91.81 192 ALA A O 1
ATOM 1530 N N . HIS A 1 193 ? 36.641 46.753 -41.799 1.00 91.31 193 HIS A N 1
ATOM 1531 C CA . HIS A 1 193 ? 37.576 47.831 -41.495 1.00 91.31 193 HIS A CA 1
ATOM 1532 C C . HIS A 1 193 ? 37.522 48.956 -42.540 1.00 91.31 193 HIS A C 1
ATOM 1534 O O . HIS A 1 193 ? 37.620 50.134 -42.183 1.00 91.31 193 HIS A O 1
ATOM 1540 N N . PHE A 1 194 ? 37.341 48.615 -43.818 1.00 90.75 194 PHE A N 1
ATOM 1541 C CA . PHE A 1 194 ? 37.136 49.575 -44.900 1.00 90.75 194 PHE A CA 1
ATOM 1542 C C . PHE A 1 194 ? 35.799 50.317 -44.755 1.00 90.75 194 PHE A C 1
ATOM 1544 O O . PHE A 1 194 ? 35.782 51.543 -44.808 1.00 90.75 194 PHE A O 1
ATOM 1551 N N . ASP A 1 195 ? 34.703 49.611 -44.469 1.00 91.19 195 ASP A N 1
ATOM 1552 C CA . ASP A 1 195 ? 33.383 50.205 -44.221 1.00 91.19 195 ASP A CA 1
ATOM 1553 C C . ASP A 1 195 ? 33.388 51.129 -42.996 1.00 91.19 195 ASP A C 1
ATOM 1555 O O . ASP A 1 195 ? 32.775 52.200 -43.002 1.00 91.19 195 ASP A O 1
ATOM 1559 N N . ALA A 1 196 ? 34.099 50.745 -41.932 1.00 88.94 196 ALA A N 1
ATOM 1560 C CA . ALA A 1 196 ? 34.284 51.589 -40.757 1.00 88.94 196 ALA A CA 1
ATOM 1561 C C . ALA A 1 196 ? 35.091 52.857 -41.085 1.00 88.94 196 ALA A C 1
ATOM 1563 O O . ALA A 1 196 ? 34.738 53.945 -40.627 1.00 88.94 196 ALA A O 1
ATOM 1564 N N . ALA A 1 197 ? 36.146 52.738 -41.897 1.00 87.50 197 ALA A N 1
ATOM 1565 C CA . ALA A 1 197 ? 36.924 53.883 -42.365 1.00 87.50 197 ALA A CA 1
ATOM 1566 C C . ALA A 1 197 ? 36.100 54.804 -43.283 1.00 87.50 197 ALA A C 1
ATOM 1568 O O . ALA A 1 197 ? 36.172 56.021 -43.130 1.00 87.50 197 ALA A O 1
ATOM 1569 N N . LEU A 1 198 ? 35.264 54.243 -44.167 1.00 87.00 198 LEU A N 1
ATOM 1570 C CA . LEU A 1 198 ? 34.325 54.992 -45.008 1.00 87.00 198 LEU A CA 1
ATOM 1571 C C . LEU A 1 198 ? 33.335 55.808 -44.171 1.00 87.00 198 LEU A C 1
ATOM 1573 O O . LEU A 1 198 ? 33.159 56.993 -44.428 1.00 87.00 198 LEU A O 1
ATOM 1577 N N . LYS A 1 199 ? 32.725 55.210 -43.139 1.00 86.00 199 LYS A N 1
ATOM 1578 C CA . LYS A 1 199 ? 31.769 55.907 -42.255 1.00 86.00 199 LYS A CA 1
ATOM 1579 C C . LYS A 1 199 ? 32.392 57.050 -41.451 1.00 86.00 199 LYS A C 1
ATOM 1581 O O . LYS A 1 199 ? 31.687 57.991 -41.104 1.00 86.00 199 LYS A O 1
ATOM 1586 N N . ASN A 1 200 ? 33.683 56.956 -41.137 1.00 81.44 200 ASN A N 1
ATOM 1587 C CA . ASN A 1 200 ? 34.422 57.968 -40.377 1.00 81.44 200 ASN A CA 1
ATOM 1588 C C . ASN A 1 200 ? 35.164 58.979 -41.273 1.00 81.44 200 ASN A C 1
ATOM 1590 O O . ASN A 1 200 ? 35.856 59.860 -40.759 1.00 81.44 200 ASN A O 1
ATOM 1594 N N . SER A 1 201 ? 35.054 58.849 -42.597 1.00 75.38 201 SER A N 1
ATOM 1595 C CA . SER A 1 201 ? 35.682 59.762 -43.548 1.00 75.38 201 SER A CA 1
ATOM 1596 C C . SER A 1 201 ? 34.897 61.083 -43.632 1.00 75.38 201 SER A C 1
ATOM 1598 O O . SER A 1 201 ? 33.670 61.058 -43.666 1.00 75.38 201 SER A O 1
ATOM 1600 N N . PRO A 1 202 ? 35.566 62.247 -43.691 1.00 65.81 202 PRO A N 1
ATOM 1601 C CA . PRO A 1 202 ? 34.927 63.566 -43.760 1.00 65.81 202 PRO A CA 1
ATOM 1602 C C . PRO A 1 202 ? 34.488 63.994 -45.180 1.00 65.81 202 PRO A C 1
ATOM 1604 O O . PRO A 1 202 ? 34.306 65.191 -45.414 1.00 65.81 202 PRO A O 1
ATOM 1607 N N . PHE A 1 203 ? 34.355 63.050 -46.118 1.00 57.56 203 PHE A N 1
ATOM 1608 C CA . PHE A 1 203 ? 33.837 63.275 -47.476 1.00 57.56 203 PHE A CA 1
ATOM 1609 C C . PHE A 1 203 ? 32.402 62.773 -47.608 1.00 57.56 203 PHE A C 1
ATOM 1611 O O . PHE A 1 203 ? 32.123 61.683 -47.063 1.00 57.56 203 PHE A O 1
#

Organism: Salmonella muenchen (NCBI:txid596)

Mean predicted aligned error: 17.9 Å